Protein AF-A0A0B1TIF4-F1 (afdb_monomer)

Foldseek 3Di:
DVCVVLVVVVWDKDWDADQQWIWIATNQATEAIERQQDPPFPPPLLVVLLSVVCVVPLDDWDGDPSWIARVNHTRHCSSQVLVLVLLLVLLVQLAVQLAQVSLQVSSVVSSWGWDWDWDDDPDQKIKIFIATRSEGEDIDIGDNVQPDDVSVRVVRSNSSNVSSCCSNVSVWHFDQDPSGTYTD

Nearest PDB structures (foldseek):
  3g7p-assembly1_A-2  TM=5.583E-01  e=4.201E-01  Acidithiobacillus ferrooxidans ATCC 23270
  8hf1-assembly1_C  TM=4.101E-01  e=1.338E-01  Drosophila melanogaster
  7v6b-assembly1_B  TM=5.207E-01  e=6.270E-01  Drosophila melanogaster
  7v6c-assembly1_B  TM=2.862E-01  e=7.131E-02  Drosophila melanogaster
  3nj2-assembly1_B  TM=4.991E-01  e=2.775E+00  Crocosphaera subtropica ATCC 51142

Solvent-accessible surface area (backbone atoms only — not comparable to full-atom values): 9761 Å² total; per-residue (Å²): 110,66,68,64,57,28,58,76,66,73,32,60,67,51,76,48,77,57,96,52,30,40,36,37,26,48,65,80,24,38,48,38,37,48,68,61,57,48,83,93,52,61,64,65,62,54,48,51,50,28,51,54,51,36,76,76,69,36,71,58,76,46,78,56,96,53,30,36,22,38,68,82,40,42,23,71,44,41,58,61,53,33,52,51,54,31,47,63,68,25,18,75,49,20,52,86,16,42,34,56,69,47,33,31,62,24,32,49,78,51,77,38,50,64,48,78,49,78,45,82,44,89,82,66,28,36,37,41,36,37,26,46,56,53,27,45,52,50,74,47,77,37,50,56,91,36,69,43,68,76,47,38,54,49,51,46,19,55,50,29,32,53,52,18,50,36,36,40,69,68,66,52,39,83,40,84,53,100,78,32,38,33,50,79

Structure (mmCIF, N/CA/C/O backbone):
data_AF-A0A0B1TIF4-F1
#
_entry.id   AF-A0A0B1TIF4-F1
#
loop_
_atom_site.group_PDB
_atom_site.id
_atom_site.type_symbol
_atom_site.label_atom_id
_atom_site.label_alt_id
_atom_site.label_comp_id
_atom_site.label_asym_id
_atom_site.label_entity_id
_atom_site.label_seq_id
_atom_site.pdbx_PDB_ins_code
_atom_site.Cartn_x
_atom_site.Cartn_y
_atom_site.Cartn_z
_atom_site.occupancy
_atom_site.B_iso_or_equiv
_atom_site.auth_seq_id
_atom_site.auth_comp_id
_atom_site.auth_asym_id
_atom_site.auth_atom_id
_atom_site.pdbx_PDB_model_num
ATOM 1 N N . MET A 1 1 ? 15.971 10.407 -2.314 1.00 59.03 1 MET A N 1
ATOM 2 C CA . MET A 1 1 ? 16.876 9.325 -2.779 1.00 59.03 1 MET A CA 1
ATOM 3 C C . MET A 1 1 ? 16.923 9.186 -4.296 1.00 59.03 1 MET A C 1
ATOM 5 O O . MET A 1 1 ? 18.028 9.207 -4.826 1.00 59.03 1 MET A O 1
ATOM 9 N N . LEU A 1 2 ? 15.784 9.106 -5.001 1.00 70.69 2 LEU A N 1
ATOM 10 C CA . LEU A 1 2 ? 15.771 8.895 -6.459 1.00 70.69 2 LEU A CA 1
ATOM 11 C C . LEU A 1 2 ? 16.601 9.941 -7.225 1.00 70.69 2 LEU A C 1
ATOM 13 O O . LEU A 1 2 ? 17.515 9.557 -7.937 1.00 70.69 2 LEU A O 1
ATOM 17 N N . ASN A 1 3 ? 16.407 11.240 -6.948 1.00 73.44 3 ASN A N 1
ATOM 18 C CA . ASN A 1 3 ? 17.197 12.338 -7.536 1.00 73.44 3 ASN A CA 1
ATOM 19 C C . ASN A 1 3 ? 18.718 12.174 -7.385 1.00 73.44 3 ASN A C 1
ATOM 21 O O . ASN A 1 3 ? 19.470 12.478 -8.308 1.00 73.44 3 ASN A O 1
ATOM 25 N N . HIS A 1 4 ? 19.183 11.686 -6.230 1.00 68.19 4 HIS A N 1
ATOM 26 C CA . HIS A 1 4 ? 20.610 11.452 -6.003 1.00 68.19 4 HIS A CA 1
ATOM 27 C C . HIS A 1 4 ? 21.131 10.273 -6.831 1.00 68.19 4 HIS A C 1
ATOM 29 O O . HIS A 1 4 ? 22.233 10.353 -7.372 1.00 68.19 4 HIS A O 1
ATOM 35 N N . ALA A 1 5 ? 20.349 9.196 -6.947 1.00 63.62 5 ALA A N 1
ATOM 36 C CA . ALA A 1 5 ? 20.718 8.019 -7.729 1.00 63.62 5 ALA A CA 1
ATOM 37 C C . ALA A 1 5 ? 20.704 8.318 -9.238 1.00 63.62 5 ALA A C 1
ATOM 39 O O . ALA A 1 5 ? 21.688 8.080 -9.938 1.00 63.62 5 ALA A O 1
ATOM 40 N N . THR A 1 6 ? 19.623 8.922 -9.731 1.00 70.75 6 THR A N 1
ATOM 41 C CA . THR A 1 6 ? 19.426 9.248 -11.147 1.00 70.75 6 THR A CA 1
ATOM 42 C C . THR A 1 6 ? 20.319 10.391 -11.620 1.00 70.75 6 THR A C 1
ATOM 44 O O . THR A 1 6 ? 20.794 10.369 -12.754 1.00 70.75 6 THR A O 1
ATOM 47 N N . GLY A 1 7 ? 20.596 11.372 -10.754 1.00 64.56 7 GLY A N 1
ATOM 48 C CA . GLY A 1 7 ? 21.492 12.490 -11.052 1.00 64.56 7 GLY A CA 1
ATOM 49 C C . GLY A 1 7 ? 22.940 12.042 -11.258 1.00 64.56 7 GLY A C 1
ATOM 50 O O . GLY A 1 7 ? 23.582 12.467 -12.217 1.00 64.56 7 GLY A O 1
ATOM 51 N N . ARG A 1 8 ? 23.436 11.114 -10.426 1.00 65.56 8 ARG A N 1
ATOM 52 C CA . ARG A 1 8 ? 24.773 10.511 -10.595 1.00 65.56 8 ARG A CA 1
ATOM 53 C C . ARG A 1 8 ? 24.891 9.727 -11.901 1.00 65.56 8 ARG A C 1
ATOM 55 O O . ARG A 1 8 ? 25.906 9.828 -12.579 1.00 65.56 8 ARG A O 1
ATOM 62 N N . ALA A 1 9 ? 23.841 8.995 -12.267 1.00 66.69 9 ALA A N 1
ATOM 63 C CA . ALA A 1 9 ? 23.787 8.194 -13.488 1.00 66.69 9 ALA A CA 1
ATOM 64 C C . ALA A 1 9 ? 23.370 8.985 -14.746 1.00 66.69 9 ALA A C 1
ATOM 66 O O . ALA A 1 9 ? 23.162 8.379 -15.796 1.00 66.69 9 ALA A O 1
ATOM 67 N N . ARG A 1 10 ? 23.189 10.316 -14.655 1.00 74.31 10 ARG A N 1
ATOM 68 C CA . ARG A 1 10 ? 22.667 11.180 -15.739 1.00 74.31 10 ARG A CA 1
ATOM 69 C C . ARG A 1 10 ? 21.396 10.631 -16.408 1.00 74.31 10 ARG A C 1
ATOM 71 O O . ARG A 1 10 ? 21.181 10.814 -17.601 1.00 74.31 10 ARG A O 1
ATOM 78 N N . SER A 1 11 ? 20.560 9.947 -15.635 1.00 77.88 11 SER A N 1
ATOM 79 C CA . SER A 1 11 ? 19.375 9.239 -16.119 1.00 77.88 11 SER A CA 1
ATOM 80 C C . SER A 1 11 ? 18.125 9.951 -15.606 1.00 77.88 11 SER A C 1
ATOM 82 O O . SER A 1 11 ? 17.623 9.566 -14.555 1.00 77.88 11 SER A O 1
ATOM 84 N N . PRO A 1 12 ? 17.639 11.021 -16.265 1.00 84.88 12 PRO A N 1
ATOM 85 C CA . PRO A 1 12 ? 16.519 11.806 -15.756 1.00 84.88 12 PRO A CA 1
ATOM 86 C C . PRO A 1 12 ? 15.292 10.918 -15.562 1.00 84.88 12 PRO A C 1
ATOM 88 O O . PRO A 1 12 ? 15.043 10.015 -16.363 1.00 84.88 12 PRO A O 1
ATOM 91 N N . TRP A 1 13 ? 14.528 11.179 -14.509 1.00 90.56 13 TRP A N 1
ATOM 92 C CA . TRP A 1 13 ? 13.252 10.515 -14.291 1.00 90.56 13 TRP A CA 1
ATOM 93 C C . TRP A 1 13 ? 12.116 11.520 -14.413 1.00 90.56 13 TRP A C 1
ATOM 95 O O . TRP A 1 13 ? 12.287 12.714 -14.164 1.00 90.56 13 TRP A O 1
ATOM 105 N N . THR A 1 14 ? 10.962 11.029 -14.837 1.00 91.50 14 THR A N 1
ATOM 106 C CA . THR A 1 14 ? 9.745 11.816 -14.994 1.00 91.50 14 THR A CA 1
ATOM 107 C C . THR A 1 14 ? 8.578 11.072 -14.373 1.00 91.50 14 THR A C 1
ATOM 109 O O . THR A 1 14 ? 8.570 9.840 -14.300 1.00 91.50 14 THR A O 1
ATOM 112 N N . GLN A 1 15 ? 7.586 11.835 -13.926 1.00 90.94 15 GLN A N 1
ATOM 113 C CA . GLN A 1 15 ? 6.326 11.305 -13.431 1.00 90.94 15 GLN A CA 1
ATOM 114 C C . GLN A 1 15 ? 5.157 11.894 -14.205 1.00 90.94 15 GLN A C 1
ATOM 116 O O . GLN A 1 15 ? 5.193 13.054 -14.619 1.00 90.94 15 GLN A O 1
ATOM 121 N N . ASN A 1 16 ? 4.108 11.101 -14.362 1.00 92.81 16 ASN A N 1
ATOM 122 C CA . ASN A 1 16 ? 2.828 11.549 -14.884 1.00 92.81 16 ASN A CA 1
ATOM 123 C C . ASN A 1 16 ? 1.715 10.885 -14.071 1.00 92.81 16 ASN A C 1
ATOM 125 O O . ASN A 1 16 ? 1.705 9.660 -13.936 1.00 92.81 16 ASN A O 1
ATOM 129 N N . ILE A 1 17 ? 0.801 11.697 -13.539 1.00 89.56 17 ILE A N 1
ATOM 130 C CA . ILE A 1 17 ? -0.412 11.231 -12.872 1.00 89.56 17 ILE A CA 1
ATOM 131 C C . ILE A 1 17 ? -1.601 11.670 -13.724 1.00 89.56 17 ILE A C 1
ATOM 133 O O . ILE A 1 17 ? -1.848 12.862 -13.888 1.00 89.56 17 ILE A O 1
ATOM 137 N N . SER A 1 18 ? -2.340 10.694 -14.246 1.00 87.81 18 SER A N 1
ATOM 138 C CA . SER A 1 18 ? -3.564 10.896 -15.029 1.00 87.81 18 SER A CA 1
ATOM 139 C C . SER A 1 18 ? -4.635 9.933 -14.524 1.00 87.81 18 SER A C 1
ATOM 141 O O . SER A 1 18 ? -4.364 8.733 -14.464 1.00 87.81 18 SER A O 1
ATOM 143 N N . ASP A 1 19 ? -5.825 10.417 -14.165 1.00 83.00 19 ASP A N 1
ATOM 144 C CA . ASP A 1 19 ? -6.954 9.585 -13.701 1.00 83.00 19 ASP A CA 1
ATOM 145 C C . ASP A 1 19 ? -6.606 8.634 -12.534 1.00 83.00 19 ASP A C 1
ATOM 147 O O . ASP A 1 19 ? -7.017 7.471 -12.496 1.00 83.00 19 ASP A O 1
ATOM 151 N N . GLY A 1 20 ? -5.779 9.107 -11.592 1.00 79.25 20 GLY A N 1
ATOM 152 C CA . GLY A 1 20 ? -5.284 8.311 -10.458 1.00 79.25 20 GLY A CA 1
ATOM 153 C C . GLY A 1 20 ? -4.230 7.258 -10.829 1.00 79.25 20 GLY A C 1
ATOM 154 O O . GLY A 1 20 ? -3.761 6.518 -9.966 1.00 79.25 20 GLY A O 1
ATOM 155 N N . VAL A 1 21 ? -3.829 7.184 -12.102 1.00 91.75 21 VAL A N 1
ATOM 156 C CA . VAL A 1 21 ? -2.752 6.313 -12.581 1.00 91.75 21 VAL A CA 1
ATOM 157 C C . VAL A 1 21 ? -1.436 7.075 -12.566 1.00 91.75 21 VAL A C 1
ATOM 159 O O . VAL A 1 21 ? -1.222 7.978 -13.373 1.00 91.75 21 VAL A O 1
ATOM 162 N N . MET A 1 22 ? -0.538 6.668 -11.676 1.00 94.88 22 MET A N 1
ATOM 163 C CA . MET A 1 22 ? 0.838 7.139 -11.607 1.00 94.88 22 MET A CA 1
ATOM 164 C C . MET A 1 22 ? 1.720 6.320 -12.540 1.00 94.88 22 MET A C 1
ATOM 166 O O . MET A 1 22 ? 1.696 5.087 -12.513 1.00 94.88 22 MET A O 1
ATOM 170 N N . ARG A 1 23 ? 2.522 7.012 -13.347 1.00 96.44 23 ARG A N 1
ATOM 171 C CA . ARG A 1 23 ? 3.570 6.440 -14.192 1.00 96.44 23 ARG A CA 1
ATOM 172 C C . ARG A 1 23 ? 4.893 7.101 -13.861 1.00 96.44 23 ARG A C 1
ATOM 174 O O . ARG A 1 23 ? 4.982 8.326 -13.899 1.00 96.44 23 ARG A O 1
ATOM 181 N N . LEU A 1 24 ? 5.910 6.290 -13.591 1.00 96.56 24 LEU A N 1
ATOM 182 C CA . LEU A 1 24 ? 7.278 6.753 -13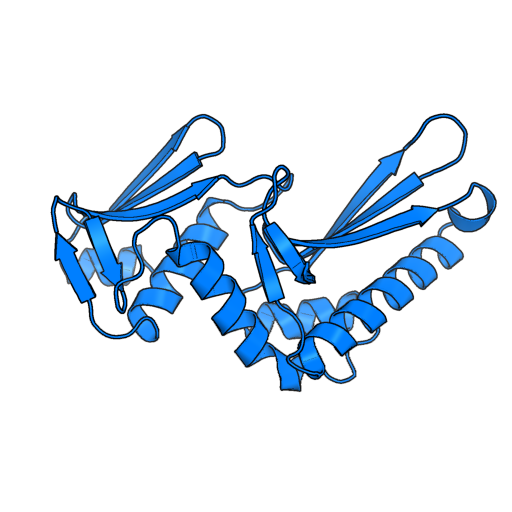.392 1.00 96.56 24 LEU A CA 1
ATOM 183 C C . LEU A 1 24 ? 8.179 6.179 -14.480 1.00 96.56 24 LEU A C 1
ATOM 185 O O . LEU A 1 24 ? 8.261 4.959 -14.656 1.00 96.56 24 LEU A O 1
ATOM 189 N N . CYS A 1 25 ? 8.876 7.070 -15.180 1.00 95.69 25 CYS A N 1
ATOM 190 C CA . CYS A 1 25 ? 9.861 6.722 -16.193 1.00 95.69 25 CYS A CA 1
ATOM 191 C C . CYS A 1 25 ? 11.265 7.119 -15.732 1.00 95.69 25 CYS A C 1
ATOM 193 O O . CYS A 1 25 ? 11.434 8.184 -15.148 1.00 95.69 25 CYS A O 1
ATOM 195 N N . ILE A 1 26 ? 12.277 6.311 -16.044 1.00 93.94 26 ILE A N 1
ATOM 196 C CA . ILE A 1 26 ? 13.701 6.646 -15.878 1.00 93.94 26 ILE A CA 1
ATOM 197 C C . ILE A 1 26 ? 14.362 6.515 -17.248 1.00 93.94 26 ILE A C 1
ATOM 199 O O . ILE A 1 26 ? 14.227 5.479 -17.891 1.00 93.94 26 ILE A O 1
ATOM 203 N N . ALA A 1 27 ? 15.036 7.562 -17.725 1.00 91.00 27 ALA A N 1
ATOM 204 C CA . ALA A 1 27 ? 15.652 7.610 -19.055 1.00 91.00 27 ALA A CA 1
ATOM 205 C C . ALA A 1 27 ? 14.690 7.172 -20.187 1.00 91.00 27 ALA A C 1
ATOM 207 O O . ALA A 1 27 ? 15.061 6.421 -21.086 1.00 91.00 27 ALA A O 1
ATOM 208 N N . ASN A 1 28 ? 13.434 7.639 -20.134 1.00 90.50 28 ASN A N 1
ATOM 209 C CA . ASN A 1 28 ? 12.343 7.278 -21.057 1.00 90.50 28 ASN A CA 1
ATOM 210 C C . ASN A 1 28 ? 11.933 5.790 -21.063 1.00 90.50 28 ASN A C 1
ATOM 212 O O . ASN A 1 28 ? 11.223 5.360 -21.973 1.00 90.50 28 ASN A O 1
ATOM 216 N N . VAL A 1 29 ? 12.335 5.018 -20.051 1.00 94.81 29 VAL A N 1
ATOM 217 C CA . VAL A 1 29 ? 11.866 3.651 -19.800 1.00 94.81 29 VAL A CA 1
ATOM 218 C C . VAL A 1 29 ? 10.814 3.690 -18.699 1.00 94.81 29 VAL A C 1
ATOM 220 O O . VAL A 1 29 ? 11.086 4.202 -17.615 1.00 94.81 29 VAL A O 1
ATOM 223 N N . LEU A 1 30 ? 9.621 3.156 -18.959 1.00 96.88 30 LEU A N 1
ATOM 224 C CA . LEU A 1 30 ? 8.566 3.002 -17.962 1.00 96.88 30 LEU A CA 1
ATOM 225 C C . LEU A 1 30 ? 9.000 1.963 -16.925 1.00 96.88 30 LEU A C 1
ATOM 227 O O . LEU A 1 30 ? 9.190 0.793 -17.254 1.00 96.88 30 LEU A O 1
ATOM 231 N N . VAL A 1 31 ? 9.143 2.400 -15.677 1.00 96.56 31 VAL A N 1
ATOM 232 C CA . VAL A 1 31 ? 9.579 1.550 -14.564 1.00 96.56 31 VAL A CA 1
ATOM 233 C C . VAL A 1 31 ? 8.388 1.083 -13.742 1.00 96.56 31 VAL A C 1
ATOM 235 O O . VAL A 1 31 ? 8.301 -0.092 -13.411 1.00 96.56 31 VAL A O 1
ATOM 238 N N . MET A 1 32 ? 7.451 1.981 -13.442 1.00 96.81 32 MET A N 1
ATOM 239 C CA . MET A 1 32 ? 6.275 1.669 -12.630 1.00 96.81 32 MET A CA 1
ATOM 240 C C . MET A 1 32 ? 5.022 2.306 -13.225 1.00 96.81 32 MET A C 1
ATOM 242 O O . MET A 1 32 ? 5.054 3.452 -13.676 1.00 96.81 32 MET A O 1
ATOM 246 N N . GLN A 1 33 ? 3.913 1.570 -13.171 1.00 96.19 33 GLN A N 1
ATOM 247 C CA . GLN A 1 33 ? 2.570 2.067 -13.444 1.00 96.19 33 GLN A CA 1
ATOM 248 C C . GLN A 1 33 ? 1.594 1.513 -12.397 1.00 96.19 33 GLN A C 1
ATOM 250 O O . GLN A 1 33 ? 1.414 0.304 -12.320 1.00 96.19 33 GLN A O 1
ATOM 255 N N . GLN A 1 34 ? 0.917 2.372 -11.635 1.00 95.12 34 GLN A N 1
ATOM 256 C CA . GLN A 1 34 ? -0.053 1.950 -10.614 1.00 95.12 34 GLN A CA 1
ATOM 257 C C . GLN A 1 34 ? -1.251 2.894 -10.581 1.00 95.12 34 GLN A C 1
ATOM 259 O O . GLN A 1 34 ? -1.082 4.110 -10.635 1.00 95.12 34 GLN A O 1
ATOM 264 N N . LYS A 1 35 ? -2.459 2.332 -10.460 1.00 93.88 35 LYS A N 1
ATOM 265 C CA . LYS A 1 35 ? -3.670 3.101 -10.164 1.00 93.88 35 LYS A CA 1
ATOM 266 C C . LYS A 1 35 ? -3.893 3.134 -8.657 1.00 93.88 35 LYS A C 1
ATOM 268 O O . LYS A 1 35 ? -4.301 2.127 -8.085 1.00 93.88 35 LYS A O 1
ATOM 273 N N . PHE A 1 36 ? -3.656 4.287 -8.051 1.00 92.69 36 PHE A N 1
ATOM 274 C CA . PHE A 1 36 ? -3.925 4.502 -6.636 1.00 92.69 36 PHE A CA 1
ATOM 275 C C . PHE A 1 36 ? -5.429 4.689 -6.436 1.00 92.69 36 PHE A C 1
ATOM 277 O O . PHE A 1 36 ? -6.064 5.479 -7.137 1.00 92.69 36 PHE A O 1
ATOM 284 N N . SER A 1 37 ? -6.009 3.887 -5.548 1.00 91.25 37 SER A N 1
ATOM 285 C CA . SER A 1 37 ? -7.458 3.781 -5.344 1.00 91.25 37 SER A CA 1
ATOM 286 C C . SER A 1 37 ? -7.885 4.190 -3.935 1.00 91.25 37 SER A C 1
ATOM 288 O O . SER A 1 37 ? -9.040 4.570 -3.742 1.00 91.25 37 SER A O 1
ATOM 290 N N . GLN A 1 38 ? -6.979 4.140 -2.954 1.00 90.44 38 GLN A N 1
ATOM 291 C CA . GLN A 1 38 ? -7.267 4.638 -1.612 1.00 90.44 38 GLN A CA 1
ATOM 292 C C . GLN A 1 38 ? -7.133 6.171 -1.561 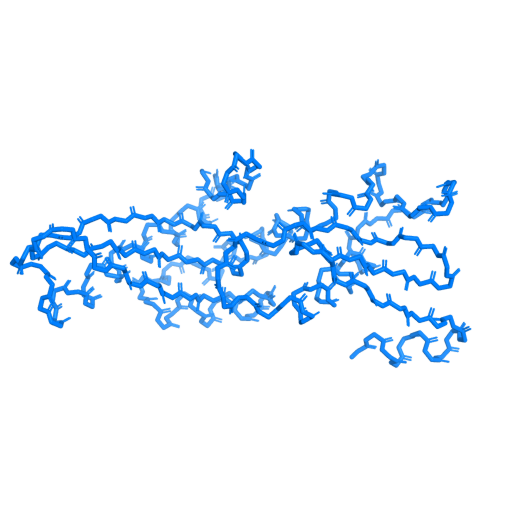1.00 90.44 38 GLN A C 1
ATOM 294 O O . GLN A 1 38 ? -6.213 6.728 -2.164 1.00 90.44 38 GLN A O 1
ATOM 299 N N . PRO A 1 39 ? -8.025 6.878 -0.846 1.00 86.62 39 PRO A N 1
ATOM 300 C CA . PRO A 1 39 ? -7.886 8.314 -0.663 1.00 86.62 39 PRO A CA 1
ATOM 301 C C . PRO A 1 39 ? -6.727 8.646 0.281 1.00 86.62 39 PRO A C 1
ATOM 303 O O . PRO A 1 39 ? -6.357 7.837 1.135 1.00 86.62 39 PRO A O 1
ATOM 306 N N . ASP A 1 40 ? -6.199 9.859 0.119 1.00 85.31 40 ASP A N 1
ATOM 307 C CA . ASP A 1 40 ? -5.152 10.466 0.953 1.00 85.31 40 ASP A CA 1
ATOM 308 C C . ASP A 1 40 ? -3.791 9.741 0.936 1.00 85.31 40 ASP A C 1
ATOM 310 O O . ASP A 1 40 ? -2.954 9.960 1.809 1.00 85.31 40 ASP A O 1
ATOM 314 N N . VAL A 1 41 ? -3.541 8.893 -0.068 1.00 88.38 41 VAL A N 1
ATOM 315 C CA . VAL A 1 41 ? -2.221 8.283 -0.282 1.00 88.38 41 VAL A CA 1
ATOM 316 C C . VAL A 1 41 ? -1.255 9.322 -0.848 1.00 88.38 41 VAL A C 1
ATOM 318 O O . VAL A 1 41 ? -1.553 9.961 -1.861 1.00 88.38 41 VAL A O 1
ATOM 321 N N . ASP A 1 42 ? -0.060 9.440 -0.262 1.00 90.88 42 ASP A N 1
ATOM 322 C CA . ASP A 1 42 ? 1.049 10.137 -0.917 1.00 90.88 42 ASP A CA 1
ATOM 323 C C . ASP A 1 42 ? 1.552 9.281 -2.089 1.00 90.88 42 ASP A C 1
ATOM 325 O O . ASP A 1 42 ? 2.388 8.380 -1.949 1.00 90.88 42 ASP A O 1
ATOM 329 N N . ILE A 1 43 ? 0.978 9.542 -3.265 1.00 91.94 43 ILE A N 1
ATOM 330 C CA . ILE A 1 43 ? 1.263 8.818 -4.507 1.00 91.94 43 ILE A CA 1
ATOM 331 C C . ILE A 1 43 ? 2.747 8.919 -4.868 1.00 91.94 43 ILE A C 1
ATOM 333 O O . ILE A 1 43 ? 3.329 7.951 -5.370 1.00 91.94 43 ILE A O 1
ATOM 337 N N . LEU A 1 44 ? 3.364 10.080 -4.641 1.00 90.94 44 LEU A N 1
ATOM 338 C CA . LEU A 1 44 ? 4.745 10.319 -5.030 1.00 90.94 44 LEU A CA 1
ATOM 339 C C . LEU A 1 44 ? 5.700 9.544 -4.129 1.00 90.94 44 LEU A C 1
ATOM 341 O O . LEU A 1 44 ? 6.533 8.791 -4.637 1.00 90.94 44 LEU A O 1
ATOM 345 N N . GLU A 1 45 ? 5.563 9.698 -2.815 1.00 91.25 45 GLU A N 1
ATOM 346 C CA . GLU A 1 45 ? 6.388 8.984 -1.845 1.00 91.25 45 GLU A CA 1
ATOM 347 C C . GLU A 1 45 ? 6.243 7.469 -2.018 1.00 91.25 45 GLU A C 1
ATOM 349 O O . GLU A 1 45 ? 7.246 6.770 -2.182 1.00 91.25 45 GLU A O 1
ATOM 354 N N . SER A 1 46 ? 5.005 6.974 -2.121 1.00 93.00 46 SER A N 1
ATOM 355 C CA . SER A 1 46 ? 4.714 5.551 -2.339 1.00 93.00 46 SER A CA 1
ATOM 356 C C . SER A 1 46 ? 5.379 5.016 -3.609 1.00 93.00 46 SER A C 1
ATOM 358 O O . SER A 1 46 ? 5.958 3.928 -3.617 1.00 93.00 46 SER A O 1
ATOM 360 N N . THR A 1 47 ? 5.333 5.787 -4.697 1.00 94.25 47 THR A N 1
ATOM 361 C CA . THR A 1 47 ? 5.943 5.400 -5.975 1.00 94.25 47 THR A CA 1
ATOM 362 C C . THR A 1 47 ? 7.463 5.392 -5.901 1.00 94.25 47 THR A C 1
ATOM 364 O O . THR A 1 47 ? 8.103 4.457 -6.384 1.00 94.25 47 THR A O 1
ATOM 367 N N . VAL A 1 48 ? 8.062 6.407 -5.279 1.00 93.12 48 VAL A N 1
ATOM 368 C CA . VAL A 1 48 ? 9.517 6.482 -5.108 1.00 93.12 48 VAL A CA 1
ATOM 369 C C . VAL A 1 48 ? 10.013 5.338 -4.228 1.00 93.12 48 VAL A C 1
ATOM 371 O O . VAL A 1 48 ? 10.991 4.688 -4.600 1.00 93.12 48 VAL A O 1
ATOM 374 N N . ASN A 1 49 ? 9.331 5.048 -3.119 1.00 94.00 49 ASN A N 1
ATOM 375 C CA . ASN A 1 49 ? 9.670 3.936 -2.232 1.00 94.00 49 ASN A CA 1
ATOM 376 C C . ASN A 1 49 ? 9.582 2.596 -2.967 1.00 94.00 49 ASN A C 1
ATOM 378 O O . ASN A 1 49 ? 10.531 1.814 -2.914 1.00 94.00 49 ASN A O 1
ATOM 382 N N . ALA A 1 50 ? 8.513 2.369 -3.735 1.00 95.56 50 ALA A N 1
ATOM 383 C CA . ALA A 1 50 ? 8.349 1.150 -4.520 1.00 95.56 50 ALA A CA 1
ATOM 384 C C . ALA A 1 50 ? 9.445 0.963 -5.574 1.00 95.56 50 ALA A C 1
ATOM 386 O O . ALA A 1 50 ? 9.995 -0.134 -5.717 1.00 95.56 50 ALA A O 1
ATOM 387 N N . VAL A 1 51 ? 9.803 2.029 -6.292 1.00 95.00 51 VAL A N 1
ATOM 388 C CA . VAL A 1 51 ? 10.868 1.995 -7.299 1.00 95.00 51 VAL A CA 1
ATOM 389 C C . VAL A 1 51 ? 12.223 1.734 -6.646 1.00 95.00 51 VAL A C 1
ATOM 391 O O . VAL A 1 51 ? 12.930 0.824 -7.074 1.00 95.00 51 VAL A O 1
ATOM 394 N N . VAL A 1 52 ? 12.580 2.473 -5.591 1.00 93.19 52 VAL A N 1
ATOM 395 C CA . VAL A 1 52 ? 13.857 2.291 -4.878 1.00 93.19 52 VAL A CA 1
ATOM 396 C C . VAL A 1 52 ? 13.974 0.873 -4.323 1.00 93.19 52 VAL A C 1
ATOM 398 O O . VAL A 1 52 ? 14.985 0.211 -4.547 1.00 93.19 52 VAL A O 1
ATOM 401 N N . GLU A 1 53 ? 12.940 0.380 -3.646 1.00 93.38 53 GLU A N 1
ATOM 402 C CA . GLU A 1 53 ? 12.934 -0.964 -3.068 1.00 93.38 53 GLU A CA 1
ATOM 403 C C . GLU A 1 53 ? 13.050 -2.042 -4.156 1.00 93.38 53 GLU A C 1
ATOM 405 O O . GLU A 1 53 ? 13.812 -2.996 -3.997 1.00 93.38 53 GLU A O 1
ATOM 410 N N . THR A 1 54 ? 12.394 -1.848 -5.305 1.00 93.75 54 THR A N 1
ATOM 411 C CA . THR A 1 54 ? 12.498 -2.769 -6.445 1.00 93.75 54 THR A CA 1
ATOM 412 C C . THR A 1 54 ? 13.885 -2.751 -7.085 1.00 93.75 54 THR A C 1
ATOM 414 O O . THR A 1 54 ? 14.397 -3.807 -7.430 1.00 93.75 54 THR A O 1
ATOM 417 N N . PHE A 1 55 ? 14.555 -1.606 -7.207 1.00 92.19 55 PHE A N 1
ATOM 418 C CA . PHE A 1 55 ? 15.936 -1.594 -7.706 1.00 92.19 55 PHE A CA 1
ATOM 419 C C . PHE A 1 55 ? 16.924 -2.270 -6.745 1.00 92.19 55 PHE A C 1
ATOM 421 O O . PHE A 1 55 ? 17.924 -2.821 -7.194 1.00 92.19 55 PHE A O 1
ATOM 428 N N . LEU A 1 56 ? 16.650 -2.252 -5.438 1.00 91.50 56 LEU A N 1
ATOM 429 C CA . LEU A 1 56 ? 17.493 -2.908 -4.434 1.00 91.50 56 LEU A CA 1
ATOM 430 C C . LEU A 1 56 ? 17.222 -4.415 -4.305 1.00 91.50 56 LEU A C 1
ATOM 432 O O . LEU A 1 56 ? 18.125 -5.166 -3.937 1.00 91.50 56 LEU A O 1
ATOM 436 N N . HIS A 1 57 ? 15.987 -4.860 -4.558 1.00 92.31 57 HIS A N 1
ATOM 437 C CA . HIS A 1 57 ? 15.532 -6.209 -4.189 1.00 92.31 57 HIS A CA 1
ATOM 438 C C . HIS A 1 57 ? 14.674 -6.922 -5.246 1.00 92.31 57 HIS A C 1
ATOM 440 O O . HIS A 1 57 ? 14.197 -8.030 -5.008 1.00 92.31 57 HIS A O 1
ATOM 446 N N . GLY A 1 58 ? 14.439 -6.301 -6.399 1.00 87.69 58 GLY A N 1
ATOM 447 C CA . GLY A 1 58 ? 13.575 -6.808 -7.469 1.00 87.69 58 GLY A CA 1
ATOM 448 C C . GLY A 1 58 ? 14.217 -7.875 -8.354 1.00 87.69 58 GLY A C 1
ATOM 449 O O . GLY A 1 58 ? 13.508 -8.483 -9.151 1.00 87.69 58 GLY A O 1
ATOM 450 N N . GLY A 1 59 ? 15.519 -8.123 -8.189 1.00 90.88 59 GLY A N 1
ATOM 451 C CA . GLY A 1 59 ? 16.279 -9.098 -8.968 1.00 90.88 59 GLY A CA 1
ATOM 452 C C . GLY A 1 59 ? 16.758 -8.547 -10.308 1.00 90.88 59 GLY A C 1
ATOM 453 O O . GLY A 1 59 ? 17.071 -7.360 -10.419 1.00 90.88 59 GLY A O 1
ATOM 454 N N . ASP A 1 60 ? 16.830 -9.421 -11.309 1.00 93.31 60 ASP A N 1
ATOM 455 C CA . ASP A 1 60 ? 17.393 -9.092 -12.615 1.00 93.31 60 ASP A CA 1
ATOM 456 C C . ASP A 1 60 ? 16.476 -8.152 -13.395 1.00 93.31 60 ASP A C 1
ATOM 458 O O . ASP A 1 60 ? 15.254 -8.333 -13.447 1.00 93.31 60 ASP A O 1
ATOM 462 N N . VAL A 1 61 ? 17.091 -7.157 -14.036 1.00 94.19 61 VAL A N 1
ATOM 463 C CA . VAL A 1 61 ? 16.392 -6.141 -14.823 1.00 94.19 61 VAL A CA 1
ATOM 464 C C . VAL A 1 61 ? 16.571 -6.421 -16.304 1.00 94.19 61 VAL A C 1
ATOM 466 O O . VAL A 1 61 ? 17.690 -6.516 -16.804 1.00 94.19 61 VAL A O 1
ATOM 469 N N . THR A 1 62 ? 15.460 -6.477 -17.028 1.00 96.38 62 THR A N 1
ATOM 470 C CA . THR A 1 62 ? 15.450 -6.489 -18.494 1.00 96.38 62 THR A CA 1
ATOM 471 C C . THR A 1 62 ? 14.617 -5.328 -19.015 1.00 96.38 62 THR A C 1
ATOM 473 O O . THR A 1 62 ? 13.662 -4.894 -18.371 1.00 96.38 62 THR A O 1
ATOM 476 N N . ILE A 1 63 ? 14.992 -4.787 -20.173 1.00 95.94 63 ILE A N 1
ATOM 477 C CA . ILE A 1 63 ? 14.263 -3.691 -20.813 1.00 95.94 63 ILE A CA 1
ATOM 478 C C . ILE A 1 63 ? 13.745 -4.187 -22.156 1.00 95.94 63 ILE A C 1
ATOM 480 O O . ILE A 1 63 ? 14.522 -4.624 -23.003 1.00 95.94 63 ILE A O 1
ATOM 484 N N . LYS A 1 64 ? 12.431 -4.092 -22.356 1.00 95.44 64 LYS A N 1
ATOM 485 C CA . LYS A 1 64 ? 11.754 -4.451 -23.604 1.00 95.44 64 LYS A CA 1
ATOM 486 C C . LYS A 1 64 ? 10.675 -3.418 -23.902 1.00 95.44 64 LYS A C 1
ATOM 488 O O . LYS A 1 64 ? 9.935 -3.039 -23.002 1.00 95.44 64 LYS A O 1
ATOM 493 N N . ASP A 1 65 ? 10.612 -2.935 -25.141 1.00 94.88 65 ASP A N 1
ATOM 494 C CA . ASP A 1 65 ? 9.599 -1.969 -25.596 1.00 94.88 65 ASP A CA 1
ATOM 495 C C . ASP A 1 65 ? 9.494 -0.716 -24.701 1.00 94.88 65 ASP A C 1
ATOM 497 O O . ASP A 1 65 ? 8.410 -0.220 -24.406 1.00 94.88 65 ASP A O 1
ATOM 501 N N . LYS A 1 66 ? 10.650 -0.206 -24.242 1.00 95.44 66 LYS A N 1
ATOM 502 C CA . LYS A 1 66 ? 10.761 0.910 -23.279 1.00 95.44 66 LYS A CA 1
ATOM 503 C C . LYS A 1 66 ? 10.050 0.654 -21.941 1.00 95.44 66 LYS A C 1
ATOM 505 O O . LYS A 1 66 ? 9.656 1.602 -21.269 1.00 95.44 66 LYS A O 1
ATOM 510 N N . MET A 1 67 ? 9.920 -0.599 -21.522 1.00 97.44 67 MET A N 1
ATOM 511 C CA . MET A 1 67 ? 9.423 -0.992 -20.204 1.00 97.44 67 MET A CA 1
ATOM 512 C C . MET A 1 67 ? 10.488 -1.797 -19.465 1.00 97.44 67 MET A C 1
ATOM 514 O O . MET A 1 67 ? 11.158 -2.640 -20.066 1.00 97.44 67 MET A O 1
ATOM 518 N N . ALA A 1 68 ? 10.647 -1.529 -18.171 1.00 96.62 68 ALA A N 1
ATOM 519 C CA . ALA A 1 68 ? 11.512 -2.308 -17.299 1.00 96.62 68 ALA A CA 1
ATOM 520 C C . ALA A 1 68 ? 10.746 -3.505 -16.725 1.00 96.62 68 ALA A C 1
ATOM 522 O O . ALA A 1 68 ? 9.612 -3.366 -16.264 1.00 96.62 68 ALA A O 1
ATOM 523 N N . TYR A 1 69 ? 11.395 -4.663 -16.725 1.00 96.88 69 TYR A N 1
ATOM 524 C CA . TYR A 1 69 ? 10.893 -5.895 -16.138 1.00 96.88 69 TYR A CA 1
ATOM 525 C C . TYR A 1 69 ? 11.878 -6.379 -15.082 1.00 96.88 69 TYR A C 1
ATOM 527 O O . TYR A 1 69 ? 13.059 -6.562 -15.380 1.00 96.88 69 TYR A O 1
ATOM 535 N N . PHE A 1 70 ? 11.380 -6.610 -13.870 1.00 95.31 70 PHE A N 1
ATOM 536 C CA . PHE A 1 70 ? 12.153 -7.113 -12.734 1.00 95.31 70 PHE A CA 1
ATOM 537 C C . PHE A 1 70 ? 11.733 -8.554 -12.461 1.00 95.31 70 PHE A C 1
ATOM 539 O O . PHE A 1 70 ? 10.567 -8.795 -12.134 1.00 95.31 70 PHE A O 1
ATOM 546 N N . ASN A 1 71 ? 12.637 -9.518 -12.662 1.00 93.50 71 ASN A N 1
ATOM 547 C CA . ASN A 1 71 ? 12.326 -10.955 -12.602 1.00 93.50 71 ASN A CA 1
ATOM 548 C C . ASN A 1 71 ? 11.059 -11.326 -13.408 1.00 93.50 71 ASN A C 1
ATOM 550 O O . ASN A 1 71 ? 10.174 -12.037 -12.934 1.00 93.50 71 ASN A O 1
ATOM 554 N N . GLY A 1 72 ? 10.932 -10.770 -14.617 1.00 92.94 72 GLY A N 1
ATOM 555 C CA . GLY A 1 72 ? 9.788 -10.993 -15.511 1.00 92.94 72 GLY A CA 1
ATOM 556 C C . GLY A 1 72 ? 8.506 -10.224 -15.161 1.00 92.94 72 GLY A C 1
ATOM 557 O O . GLY A 1 72 ? 7.584 -10.209 -15.972 1.00 92.94 72 GLY A O 1
ATOM 558 N N . SER A 1 73 ? 8.437 -9.543 -14.012 1.00 94.88 73 SER A N 1
ATOM 559 C CA . SER A 1 73 ? 7.293 -8.696 -13.642 1.00 94.88 73 SER A CA 1
ATOM 560 C C . SER A 1 73 ? 7.397 -7.324 -14.299 1.00 94.88 73 SER A C 1
ATOM 562 O O . SER A 1 73 ? 8.422 -6.654 -14.164 1.00 94.88 73 SER A O 1
ATOM 564 N N . GLY A 1 74 ? 6.337 -6.901 -14.989 1.00 96.25 74 GLY A N 1
ATOM 565 C CA . GLY A 1 74 ? 6.295 -5.616 -15.684 1.00 96.25 74 GLY A CA 1
ATOM 566 C C . GLY A 1 74 ? 5.959 -4.424 -14.775 1.00 96.25 74 GLY A C 1
ATOM 567 O O . GLY A 1 74 ? 5.680 -4.592 -13.581 1.00 96.25 74 GLY A O 1
ATOM 568 N N . PRO A 1 75 ? 5.909 -3.204 -15.342 1.00 96.62 75 PRO A N 1
ATOM 569 C CA . PRO A 1 75 ? 5.666 -1.977 -14.581 1.00 96.62 75 PRO A CA 1
ATOM 570 C C . PRO A 1 75 ? 4.362 -1.962 -13.769 1.00 96.62 75 PRO A C 1
ATOM 572 O O . PRO A 1 75 ? 4.288 -1.270 -12.754 1.00 96.62 75 PRO A O 1
ATOM 575 N N . GLN A 1 76 ? 3.339 -2.711 -14.196 1.00 94.94 76 GLN A N 1
ATOM 576 C CA . GLN A 1 76 ? 2.025 -2.796 -13.542 1.00 94.94 76 GLN A CA 1
ATOM 577 C C . GLN A 1 76 ? 2.003 -3.703 -12.302 1.00 94.94 76 GLN A C 1
ATOM 579 O O . GLN A 1 76 ? 1.043 -3.682 -11.525 1.00 94.94 76 GLN A O 1
ATOM 584 N N . ASP A 1 77 ? 3.026 -4.533 -12.123 1.00 94.44 77 ASP A N 1
ATOM 585 C CA . ASP A 1 77 ? 3.129 -5.466 -10.998 1.00 94.44 77 ASP A CA 1
ATOM 586 C C . ASP A 1 77 ? 4.114 -4.983 -9.937 1.00 94.44 77 ASP A C 1
ATO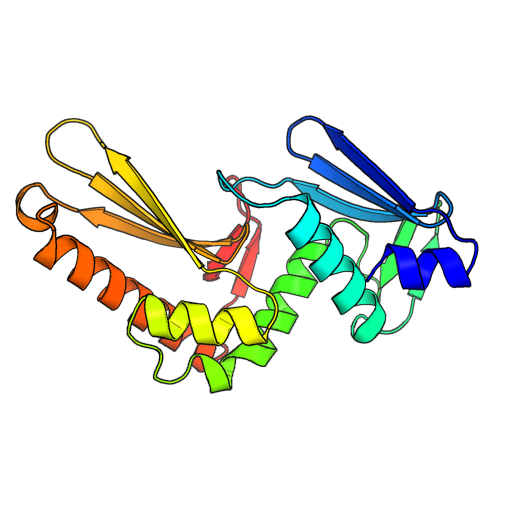M 588 O O . ASP A 1 77 ? 4.064 -5.441 -8.794 1.00 94.44 77 ASP A O 1
ATOM 592 N N . LEU A 1 78 ? 4.957 -4.007 -10.288 1.00 95.06 78 LEU A N 1
ATOM 593 C CA . LEU A 1 78 ? 6.023 -3.493 -9.438 1.00 95.06 78 LEU A CA 1
ATOM 594 C C . LEU A 1 78 ? 5.510 -3.052 -8.063 1.00 95.06 78 LEU A C 1
ATOM 596 O O . LEU A 1 78 ? 6.047 -3.497 -7.052 1.00 95.06 78 LEU A O 1
ATOM 600 N N . TYR A 1 79 ? 4.445 -2.248 -8.010 1.00 95.94 79 TYR A N 1
ATOM 601 C CA . TYR A 1 79 ? 3.912 -1.740 -6.742 1.00 95.94 79 TYR A CA 1
ATOM 602 C C . TYR A 1 79 ? 3.328 -2.850 -5.854 1.00 95.94 79 TYR A C 1
ATOM 604 O O . TYR A 1 79 ? 3.574 -2.895 -4.652 1.00 95.94 79 TYR A O 1
ATOM 612 N N . CYS A 1 80 ? 2.620 -3.814 -6.449 1.00 94.56 80 CYS A N 1
ATOM 613 C CA . CYS A 1 80 ? 2.105 -4.975 -5.720 1.00 94.56 80 CYS A CA 1
ATOM 614 C C . CYS A 1 80 ? 3.249 -5.840 -5.162 1.00 94.56 80 CYS A C 1
ATOM 616 O O . CYS A 1 80 ? 3.200 -6.281 -4.013 1.00 94.56 80 CYS A O 1
ATOM 618 N N . ASN A 1 81 ? 4.305 -6.047 -5.951 1.00 94.56 81 ASN A N 1
ATOM 619 C CA . ASN A 1 81 ? 5.488 -6.787 -5.522 1.00 94.56 81 ASN A CA 1
ATOM 620 C C . ASN A 1 81 ? 6.269 -6.048 -4.425 1.00 94.56 81 ASN A C 1
ATOM 622 O O . ASN A 1 81 ? 6.757 -6.693 -3.499 1.00 94.56 81 ASN A O 1
ATOM 626 N N . PHE A 1 82 ? 6.340 -4.716 -4.490 1.00 95.31 82 PHE A N 1
ATOM 627 C CA . PHE A 1 82 ? 6.870 -3.871 -3.419 1.00 95.31 82 PHE A CA 1
ATOM 628 C C . PHE A 1 82 ? 6.112 -4.099 -2.106 1.00 95.31 82 PHE A C 1
ATOM 630 O O . PHE A 1 82 ? 6.733 -4.474 -1.112 1.00 95.31 82 PHE A O 1
ATOM 637 N N . LEU A 1 83 ? 4.778 -3.979 -2.114 1.00 95.69 83 LEU A N 1
ATOM 638 C CA . LEU A 1 83 ? 3.963 -4.206 -0.916 1.00 95.69 83 LEU A CA 1
ATOM 639 C C . LEU A 1 83 ? 4.203 -5.604 -0.335 1.00 95.69 83 LEU A C 1
ATOM 641 O O . LEU A 1 83 ? 4.439 -5.738 0.862 1.00 95.69 83 LEU A O 1
ATOM 645 N N . LYS A 1 84 ? 4.229 -6.645 -1.178 1.00 94.56 84 LYS A N 1
ATOM 646 C CA . LYS A 1 84 ? 4.525 -8.021 -0.742 1.00 94.56 84 LYS A CA 1
ATOM 647 C C . LYS A 1 84 ? 5.894 -8.136 -0.067 1.00 94.56 84 LYS A C 1
ATOM 649 O O . LYS A 1 84 ? 6.000 -8.760 0.987 1.00 94.56 84 LYS A O 1
ATOM 654 N N . ARG A 1 85 ? 6.942 -7.530 -0.636 1.00 93.94 85 ARG A N 1
ATOM 655 C CA . ARG A 1 85 ? 8.293 -7.556 -0.048 1.00 93.94 85 ARG A CA 1
ATOM 656 C C . ARG A 1 85 ? 8.358 -6.793 1.272 1.00 93.94 85 ARG A C 1
ATOM 658 O O . ARG A 1 85 ? 8.970 -7.288 2.218 1.00 93.94 85 ARG A O 1
ATOM 665 N N . CYS A 1 86 ? 7.715 -5.634 1.372 1.00 95.06 86 CYS A N 1
ATOM 666 C CA . CYS A 1 86 ? 7.682 -4.859 2.611 1.00 95.06 86 CYS A CA 1
ATOM 667 C C . CYS A 1 86 ? 6.877 -5.559 3.711 1.00 95.06 86 CYS A C 1
ATOM 669 O O . CYS A 1 86 ? 7.367 -5.676 4.833 1.00 95.06 86 CYS A O 1
ATOM 671 N N . LEU A 1 87 ? 5.711 -6.127 3.392 1.00 94.94 87 LEU A N 1
ATOM 672 C CA . LEU A 1 87 ? 4.932 -6.928 4.340 1.00 94.94 87 LEU A CA 1
ATOM 673 C C . LEU A 1 87 ? 5.707 -8.169 4.804 1.00 94.94 87 LEU A C 1
ATOM 675 O O . LEU A 1 87 ? 5.719 -8.467 5.996 1.00 94.94 87 LEU A O 1
ATOM 679 N N . LYS A 1 88 ? 6.453 -8.828 3.905 1.00 94.12 88 LYS A N 1
ATOM 680 C CA . LYS A 1 88 ? 7.346 -9.937 4.273 1.00 94.12 88 LYS A CA 1
ATOM 681 C C . LYS A 1 88 ? 8.445 -9.501 5.249 1.00 94.12 88 LYS A C 1
ATOM 683 O O . LYS A 1 88 ? 8.753 -10.213 6.200 1.00 94.12 88 LYS A O 1
ATOM 688 N N . LYS A 1 89 ? 9.035 -8.319 5.047 1.00 93.50 89 LYS A N 1
ATOM 689 C CA . LYS A 1 89 ? 10.011 -7.727 5.982 1.00 93.50 89 LYS A CA 1
ATOM 690 C C . LYS A 1 89 ? 9.362 -7.365 7.329 1.00 93.50 89 LYS A C 1
ATOM 692 O O . LYS A 1 89 ? 10.035 -7.411 8.358 1.00 93.50 89 LYS A O 1
ATOM 697 N N . ALA A 1 90 ? 8.069 -7.042 7.332 1.00 94.50 90 ALA A N 1
ATOM 698 C CA . ALA A 1 90 ? 7.323 -6.649 8.520 1.00 94.50 90 ALA A CA 1
ATOM 699 C C . ALA A 1 90 ? 6.865 -7.816 9.410 1.00 94.50 90 ALA A C 1
ATOM 701 O O . ALA A 1 90 ? 6.511 -7.544 10.550 1.00 94.50 90 ALA A O 1
ATOM 702 N N . GLU A 1 91 ? 6.905 -9.084 8.974 1.00 94.62 91 GLU A N 1
ATOM 703 C CA . GLU A 1 91 ? 6.378 -10.240 9.738 1.00 94.62 91 GLU A CA 1
ATOM 704 C C . GLU A 1 91 ? 6.814 -10.241 11.214 1.00 94.62 91 GLU A C 1
ATOM 706 O O . GLU A 1 91 ? 5.992 -10.303 12.129 1.00 94.62 91 GLU A O 1
ATOM 711 N N . LYS A 1 92 ? 8.120 -10.083 11.463 1.00 93.06 92 LYS A N 1
ATOM 712 C CA . LYS A 1 92 ? 8.676 -10.055 12.826 1.00 93.06 92 LYS A CA 1
ATOM 713 C C . LYS A 1 92 ? 8.396 -8.750 13.570 1.00 93.06 92 LYS A C 1
ATOM 715 O O . LYS A 1 92 ? 8.318 -8.758 14.792 1.00 93.06 92 LYS A O 1
ATOM 720 N N . LEU A 1 93 ? 8.283 -7.637 12.849 1.00 93.62 93 LEU A N 1
ATOM 721 C CA . LEU A 1 93 ? 8.067 -6.305 13.423 1.00 93.62 93 LEU A CA 1
ATOM 722 C C . LEU A 1 93 ? 6.608 -6.103 13.838 1.00 93.62 93 LEU A C 1
ATOM 724 O O . LEU A 1 93 ? 6.336 -5.457 14.845 1.00 93.62 93 LEU A O 1
ATOM 728 N N . ALA A 1 94 ? 5.683 -6.660 13.058 1.00 92.12 94 ALA A N 1
ATOM 729 C CA . ALA A 1 94 ? 4.253 -6.613 13.302 1.00 92.12 94 ALA A CA 1
ATOM 730 C C . ALA A 1 94 ? 3.823 -7.600 14.394 1.00 92.12 94 ALA A C 1
ATOM 732 O O . ALA A 1 94 ? 2.762 -7.416 14.987 1.00 92.12 94 ALA A O 1
ATOM 733 N N . SER A 1 95 ? 4.629 -8.623 14.696 1.00 92.06 95 SER A N 1
ATOM 734 C CA . SER A 1 95 ? 4.358 -9.570 15.779 1.00 92.06 95 SER A CA 1
ATOM 735 C C . SER A 1 95 ? 4.226 -8.845 17.123 1.00 92.06 95 SER A C 1
ATOM 737 O O . SER A 1 95 ? 5.187 -8.282 17.643 1.00 92.06 95 SER A O 1
ATOM 739 N N . GLY A 1 96 ? 3.022 -8.861 17.699 1.00 88.31 96 GLY A N 1
ATOM 740 C CA . GLY A 1 96 ? 2.721 -8.183 18.965 1.00 88.31 96 GLY A CA 1
ATOM 741 C C . GLY A 1 96 ? 2.379 -6.691 18.842 1.00 88.31 96 GLY A C 1
ATOM 742 O O . GLY A 1 96 ? 2.050 -6.063 19.848 1.00 88.31 96 GLY A O 1
ATOM 743 N N . ALA A 1 97 ? 2.377 -6.119 17.635 1.00 94.88 97 ALA A N 1
ATOM 744 C CA . ALA A 1 97 ? 1.967 -4.738 17.382 1.00 94.88 97 ALA A CA 1
ATOM 745 C C . ALA A 1 97 ? 0.430 -4.601 17.372 1.00 94.88 97 ALA A C 1
ATOM 747 O O . ALA A 1 97 ? -0.198 -4.464 16.326 1.00 94.88 97 ALA A O 1
ATOM 748 N N . LYS A 1 98 ? -0.187 -4.690 18.557 1.00 94.19 98 LYS A N 1
ATOM 749 C CA . LYS A 1 98 ? -1.651 -4.796 18.717 1.00 94.19 98 LYS A CA 1
ATOM 750 C C . LYS A 1 98 ? -2.415 -3.473 18.735 1.00 94.19 98 LYS A C 1
ATOM 752 O O . LYS A 1 98 ? -3.635 -3.503 18.712 1.00 94.19 98 LYS A O 1
ATOM 757 N N . THR A 1 99 ? -1.729 -2.336 18.772 1.00 97.44 99 THR A N 1
ATOM 758 C CA . THR A 1 99 ? -2.366 -1.010 18.744 1.00 97.44 99 THR A CA 1
ATOM 759 C C . THR A 1 99 ? -2.046 -0.280 17.451 1.00 97.44 99 THR A C 1
ATOM 761 O O . THR A 1 99 ? -1.025 -0.570 16.819 1.00 97.44 99 THR A O 1
ATOM 764 N N . TYR A 1 100 ? -2.856 0.716 17.087 1.00 96.88 100 TYR A N 1
ATOM 765 C CA . TYR A 1 100 ? -2.614 1.545 15.900 1.00 96.88 100 TYR A CA 1
ATOM 766 C C . TYR A 1 100 ? -1.194 2.117 15.883 1.00 96.88 100 TYR A C 1
ATOM 768 O O . TYR A 1 100 ? -0.455 1.965 14.913 1.00 96.88 100 TYR A O 1
ATOM 776 N N . LYS A 1 101 ? -0.774 2.721 17.002 1.00 97.25 101 LYS A N 1
ATOM 777 C CA . LYS A 1 101 ? 0.555 3.328 17.134 1.00 97.25 101 LYS A CA 1
ATOM 778 C C . LYS A 1 101 ? 1.674 2.294 16.992 1.00 97.25 101 LYS A C 1
ATOM 780 O O . LYS A 1 101 ? 2.681 2.576 16.351 1.00 97.25 101 LYS A O 1
ATOM 785 N N . ALA A 1 102 ? 1.522 1.116 17.600 1.00 97.38 102 ALA A N 1
ATOM 786 C CA . ALA A 1 102 ? 2.533 0.066 17.512 1.00 97.38 102 ALA A CA 1
ATOM 787 C C . ALA A 1 102 ? 2.658 -0.476 16.082 1.00 97.38 102 ALA A C 1
ATOM 789 O O . ALA A 1 102 ? 3.775 -0.663 15.601 1.00 97.38 102 ALA A O 1
ATOM 790 N N . LEU A 1 103 ? 1.527 -0.692 15.403 1.00 97.44 103 LEU A N 1
ATOM 791 C CA . LEU A 1 103 ? 1.510 -1.193 14.033 1.00 97.44 103 LEU A CA 1
ATOM 792 C C . LEU A 1 103 ? 2.067 -0.161 13.046 1.00 97.44 103 LEU A C 1
ATOM 794 O O . LEU A 1 103 ? 2.874 -0.529 12.198 1.00 97.44 103 LEU A O 1
ATOM 798 N N . LEU A 1 104 ? 1.725 1.122 13.205 1.00 97.31 104 LEU A N 1
ATOM 799 C CA . LEU A 1 104 ? 2.312 2.213 12.424 1.00 97.31 104 LEU A CA 1
ATOM 800 C C . LEU A 1 104 ? 3.844 2.214 12.539 1.00 97.31 104 LEU A C 1
ATOM 802 O O . LEU A 1 104 ? 4.528 2.104 11.529 1.00 97.31 104 LEU A O 1
ATOM 806 N N . MET A 1 105 ? 4.390 2.214 13.762 1.00 97.25 105 MET A N 1
ATOM 807 C CA . MET A 1 105 ? 5.847 2.191 13.974 1.00 97.25 105 MET A CA 1
ATOM 808 C C . MET A 1 105 ? 6.525 0.936 13.398 1.00 97.25 105 MET A C 1
ATOM 810 O O . MET A 1 105 ? 7.703 0.972 13.038 1.00 97.25 105 MET A O 1
ATOM 814 N N . ALA A 1 106 ? 5.827 -0.202 13.356 1.00 96.56 106 ALA A N 1
ATOM 815 C CA . ALA A 1 106 ? 6.345 -1.425 12.749 1.00 96.56 106 ALA A CA 1
ATOM 816 C C . ALA A 1 106 ? 6.403 -1.323 11.216 1.00 96.56 106 ALA A C 1
ATOM 818 O O . ALA A 1 106 ? 7.385 -1.764 10.617 1.00 96.56 106 ALA A O 1
ATOM 819 N N . LEU A 1 107 ? 5.380 -0.728 10.599 1.00 95.94 107 LEU A N 1
ATOM 820 C CA . LEU A 1 107 ? 5.270 -0.543 9.151 1.00 95.94 107 LEU A CA 1
ATOM 821 C C . LEU A 1 107 ? 6.209 0.553 8.627 1.00 95.94 107 LEU A C 1
ATOM 823 O O . LEU A 1 107 ? 6.848 0.361 7.592 1.00 95.94 107 LEU A O 1
ATOM 827 N N . GLU A 1 108 ? 6.405 1.636 9.381 1.00 95.44 108 GLU A N 1
ATOM 828 C CA . GLU A 1 108 ? 7.331 2.719 9.013 1.00 95.44 108 GLU A CA 1
ATOM 829 C C . GLU A 1 108 ? 8.770 2.205 8.836 1.00 95.44 108 GLU A C 1
ATOM 831 O O . GLU A 1 108 ? 9.493 2.641 7.941 1.00 95.44 108 GLU A O 1
ATOM 836 N N . LYS A 1 109 ? 9.180 1.194 9.617 1.00 95.38 109 LYS A N 1
ATOM 837 C CA . LYS A 1 109 ? 10.500 0.542 9.488 1.00 95.38 109 LYS A CA 1
ATOM 838 C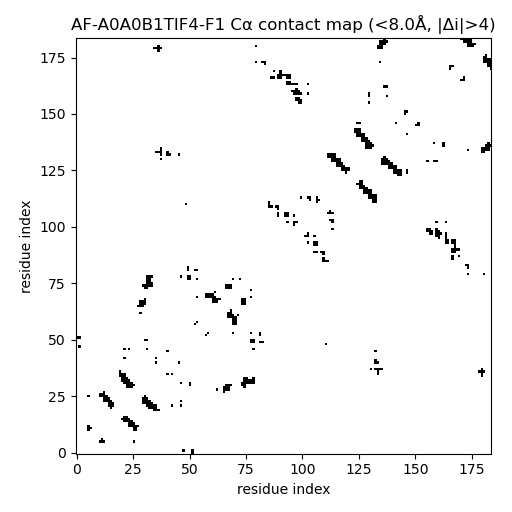 C . LYS A 1 109 ? 10.708 -0.184 8.157 1.00 95.38 109 LYS A C 1
ATOM 840 O O . LYS A 1 109 ? 11.845 -0.520 7.828 1.00 95.38 109 LYS A O 1
ATOM 845 N N . VAL A 1 110 ? 9.637 -0.457 7.415 1.00 94.25 110 VAL A N 1
ATOM 846 C CA . VAL A 1 110 ? 9.672 -1.094 6.092 1.00 94.25 110 VAL A CA 1
ATOM 847 C C . VAL A 1 110 ? 9.124 -0.179 4.991 1.00 94.25 110 VAL A C 1
ATOM 849 O O . VAL A 1 110 ? 8.769 -0.668 3.922 1.00 94.25 110 VAL A O 1
ATOM 852 N N . ASN A 1 111 ? 9.110 1.140 5.221 1.00 93.44 111 ASN A N 1
ATOM 853 C CA . ASN A 1 111 ? 8.635 2.168 4.283 1.00 93.44 111 ASN A CA 1
ATOM 854 C C . ASN A 1 111 ? 7.163 2.011 3.865 1.00 93.44 111 ASN A C 1
ATOM 856 O O . ASN A 1 111 ? 6.823 2.303 2.720 1.00 93.44 111 ASN A O 1
ATOM 860 N N . LEU A 1 112 ? 6.317 1.527 4.775 1.00 94.44 112 LEU A N 1
ATOM 861 C CA . LEU A 1 112 ? 4.864 1.513 4.616 1.00 94.44 112 LEU A CA 1
ATOM 862 C C . LEU A 1 112 ? 4.242 2.437 5.667 1.00 94.44 112 LEU A C 1
ATOM 864 O O . LEU A 1 112 ? 4.723 2.477 6.801 1.00 94.44 112 LEU A O 1
ATOM 868 N N . THR A 1 113 ? 3.159 3.135 5.332 1.00 93.94 113 THR A N 1
ATOM 869 C CA . THR A 1 113 ? 2.380 3.906 6.311 1.00 93.94 113 THR A CA 1
ATOM 870 C C . THR A 1 113 ? 1.075 3.208 6.680 1.00 93.94 113 THR A C 1
ATOM 872 O O . THR A 1 113 ? 0.553 2.399 5.916 1.00 93.94 113 THR A O 1
ATOM 875 N N . LEU A 1 114 ? 0.536 3.523 7.859 1.00 95.25 114 LEU A N 1
ATOM 876 C CA . LEU A 1 114 ? -0.786 3.092 8.310 1.00 95.25 114 LEU A CA 1
ATOM 877 C C . LEU A 1 114 ? -1.696 4.317 8.395 1.00 95.25 114 LEU A C 1
ATOM 879 O O . LEU A 1 114 ? -1.345 5.306 9.043 1.00 95.25 114 LEU A O 1
ATOM 883 N N . SER A 1 115 ? -2.878 4.242 7.789 1.00 95.00 115 SER A N 1
ATOM 884 C CA . SER A 1 115 ? -3.895 5.289 7.891 1.00 95.00 115 SER A CA 1
ATOM 885 C C . SER A 1 115 ? -5.253 4.721 8.285 1.00 95.00 115 SER A C 1
ATOM 887 O O . SER A 1 115 ? -5.587 3.568 8.000 1.00 95.00 115 SER A O 1
ATOM 889 N N . GLN A 1 116 ? -6.045 5.553 8.960 1.00 94.12 116 GLN A N 1
ATOM 890 C CA . GLN A 1 116 ? -7.444 5.279 9.258 1.00 94.12 116 GLN A CA 1
ATOM 891 C C . GLN A 1 116 ? -8.336 6.257 8.502 1.00 94.12 116 GLN A C 1
ATOM 893 O O . GLN A 1 116 ? -8.066 7.457 8.458 1.00 94.12 116 GLN A O 1
ATOM 898 N N . HIS A 1 117 ? -9.437 5.758 7.957 1.00 93.50 117 HIS A N 1
ATOM 899 C CA . HIS A 1 117 ? -10.432 6.588 7.301 1.00 93.50 117 HIS A CA 1
ATOM 900 C C . HIS A 1 117 ? -11.826 6.220 7.780 1.00 93.50 117 HIS A C 1
ATOM 902 O O . HIS A 1 117 ? -12.194 5.050 7.863 1.00 93.50 117 HIS A O 1
ATOM 908 N N . CYS A 1 118 ? -12.596 7.245 8.117 1.00 91.31 118 CYS A N 1
ATOM 909 C CA . CYS A 1 118 ? -13.910 7.113 8.713 1.00 91.31 118 CYS A CA 1
ATOM 910 C C . CYS A 1 118 ? -14.949 7.762 7.807 1.00 91.31 118 CYS A C 1
ATOM 912 O O . CYS A 1 118 ? -14.859 8.951 7.514 1.00 91.31 118 CYS A O 1
ATOM 914 N N . THR A 1 119 ? -15.955 6.996 7.400 1.00 92.19 119 THR A N 1
ATOM 915 C CA . THR A 1 119 ? -17.043 7.479 6.549 1.00 92.19 119 THR A CA 1
ATOM 916 C C . THR A 1 119 ? -18.367 7.313 7.281 1.00 92.19 119 THR A C 1
ATOM 918 O O . THR A 1 119 ? -18.731 6.205 7.680 1.00 92.19 119 THR A O 1
ATOM 921 N N . HIS A 1 120 ? -19.108 8.406 7.459 1.00 90.88 120 HIS A N 1
ATOM 922 C CA . HIS A 1 120 ? -20.466 8.337 7.993 1.00 90.88 120 HIS A CA 1
ATOM 923 C C . HIS A 1 120 ? -21.392 7.659 6.981 1.00 90.88 120 HIS A C 1
ATOM 925 O O . HIS A 1 120 ? -21.401 8.005 5.800 1.00 90.88 120 HIS A O 1
ATOM 931 N N . LEU A 1 121 ? -22.164 6.683 7.451 1.00 89.94 121 LEU A N 1
ATOM 932 C CA . LEU A 1 121 ? -23.194 6.012 6.664 1.00 89.94 121 LEU A CA 1
ATOM 933 C C . LEU A 1 121 ? -24.568 6.602 6.996 1.00 89.94 121 LEU A C 1
ATOM 935 O O . LEU A 1 121 ? -24.708 7.388 7.933 1.00 89.94 121 LEU A O 1
ATOM 939 N N . GLN A 1 122 ? -25.603 6.205 6.250 1.00 84.88 122 GLN A N 1
ATOM 940 C CA . GLN A 1 122 ? -26.971 6.586 6.600 1.00 84.88 122 GLN A CA 1
ATOM 941 C C . GLN A 1 122 ? -27.321 6.137 8.029 1.00 84.88 122 GLN A C 1
ATOM 943 O O . GLN A 1 122 ? -27.041 5.008 8.441 1.00 84.88 122 GLN A O 1
ATOM 948 N N . GLY A 1 123 ? -27.946 7.043 8.784 1.00 82.69 123 GLY A N 1
ATOM 949 C CA . GLY A 1 123 ? -28.224 6.864 10.207 1.00 82.69 123 GLY A CA 1
ATOM 950 C C . GLY A 1 123 ? -27.038 7.256 11.092 1.00 82.69 123 GLY A C 1
ATOM 951 O O . GLY A 1 123 ? -26.332 8.218 10.821 1.00 82.69 123 GLY A O 1
ATOM 952 N N . TRP A 1 124 ? -26.852 6.524 12.191 1.00 81.94 124 TRP A N 1
ATOM 953 C CA . TRP A 1 124 ? -25.805 6.783 13.190 1.00 81.94 124 TRP A CA 1
ATOM 954 C C . TRP A 1 124 ? -24.636 5.786 13.097 1.00 81.94 124 TRP A C 1
ATOM 956 O O . TRP A 1 124 ? -23.958 5.534 14.089 1.00 81.94 124 TRP A O 1
ATOM 966 N N . SER A 1 125 ? -24.444 5.169 11.932 1.00 90.25 125 SER A N 1
ATOM 967 C CA . SER A 1 125 ? -23.405 4.162 11.705 1.00 90.25 125 SER A CA 1
ATOM 968 C C . SER A 1 125 ? -22.192 4.784 11.017 1.00 90.25 125 SER A C 1
ATOM 970 O O . SER A 1 125 ? -22.317 5.742 10.251 1.00 90.25 125 SER A O 1
ATOM 972 N N . GLN A 1 126 ? -21.014 4.214 11.248 1.00 93.25 126 GLN A N 1
ATOM 973 C CA . GLN A 1 126 ? -19.759 4.705 10.684 1.00 93.25 126 GLN A CA 1
ATOM 974 C C . GLN A 1 126 ? -18.953 3.542 10.119 1.00 93.25 126 GLN A C 1
ATOM 976 O O . GLN A 1 126 ? -18.748 2.536 10.792 1.00 93.25 126 GLN A O 1
ATOM 981 N N . LYS A 1 127 ? -18.490 3.667 8.879 1.00 94.88 127 LYS A N 1
ATOM 982 C CA . LYS A 1 127 ? -17.523 2.744 8.287 1.00 94.88 127 LYS A CA 1
ATOM 983 C C . LYS A 1 127 ? -16.117 3.200 8.665 1.00 94.88 127 LYS A C 1
ATOM 985 O O . LYS A 1 127 ? -15.796 4.373 8.500 1.00 94.88 127 LYS A O 1
ATOM 990 N N . VAL A 1 128 ? -15.300 2.279 9.156 1.00 95.56 128 VAL A N 1
ATOM 991 C CA . VAL A 1 128 ? -13.888 2.490 9.470 1.00 95.56 128 VAL A CA 1
ATOM 992 C C . VAL A 1 128 ? -13.066 1.587 8.565 1.00 95.56 128 VAL A C 1
ATOM 994 O O . VAL A 1 128 ? -13.243 0.368 8.570 1.00 95.56 128 VAL A O 1
ATOM 997 N N . ASP A 1 129 ? -12.169 2.194 7.802 1.00 96.06 129 ASP A N 1
ATOM 998 C CA . ASP A 1 129 ? -11.190 1.519 6.960 1.00 96.06 129 ASP A CA 1
ATOM 999 C C . ASP A 1 129 ? -9.799 1.750 7.562 1.00 96.06 129 ASP A C 1
ATOM 1001 O O . ASP A 1 129 ? -9.433 2.892 7.846 1.00 96.06 129 ASP A O 1
ATOM 1005 N N . ILE A 1 130 ? -9.026 0.680 7.756 1.00 96.81 130 ILE A N 1
ATOM 1006 C CA . ILE A 1 130 ? -7.590 0.763 8.057 1.00 96.81 130 ILE A CA 1
ATOM 1007 C C . ILE A 1 130 ? -6.834 0.337 6.805 1.00 96.81 130 ILE A C 1
ATOM 1009 O O . ILE A 1 130 ? -7.156 -0.681 6.181 1.00 96.81 130 ILE A O 1
ATOM 1013 N N . ARG A 1 131 ? -5.842 1.137 6.426 1.00 96.12 131 ARG A N 1
ATOM 1014 C CA . ARG A 1 131 ? -5.118 1.022 5.159 1.00 96.12 131 ARG A CA 1
ATOM 1015 C C . ARG A 1 131 ? -3.619 1.023 5.396 1.00 96.12 131 ARG A C 1
ATOM 1017 O O . ARG A 1 131 ? -3.148 1.674 6.325 1.00 96.12 131 ARG A O 1
ATOM 1024 N N . ILE A 1 132 ? -2.900 0.311 4.537 1.00 95.38 132 ILE A N 1
ATOM 1025 C CA . ILE A 1 132 ? -1.439 0.288 4.488 1.00 95.38 132 ILE A CA 1
ATOM 1026 C C . ILE A 1 132 ? -1.025 0.849 3.125 1.00 95.38 132 ILE A C 1
ATOM 1028 O O . ILE A 1 132 ? -1.159 0.161 2.118 1.00 95.38 132 ILE A O 1
ATOM 1032 N N . ASP A 1 133 ? -0.588 2.104 3.065 1.00 93.56 133 ASP A N 1
ATOM 1033 C CA . ASP A 1 133 ? -0.491 2.868 1.808 1.00 93.56 133 ASP A CA 1
ATOM 1034 C C . ASP A 1 133 ? -1.783 2.744 0.953 1.00 93.56 133 ASP A C 1
ATOM 1036 O O . ASP A 1 133 ? -2.884 3.019 1.433 1.00 93.56 133 ASP A O 1
ATOM 1040 N N . ASP A 1 134 ? -1.670 2.293 -0.303 1.00 94.25 134 ASP A N 1
ATOM 1041 C CA . ASP A 1 134 ? -2.788 2.047 -1.232 1.00 94.25 134 ASP A CA 1
ATOM 1042 C C . ASP A 1 134 ? -3.494 0.688 -1.020 1.00 94.25 134 ASP A C 1
ATOM 1044 O O . ASP A 1 134 ? -4.368 0.293 -1.795 1.00 94.25 134 ASP A O 1
ATOM 1048 N N . LEU A 1 135 ? -3.117 -0.065 0.014 1.00 95.38 135 LEU A N 1
ATOM 1049 C CA . LEU A 1 135 ? -3.720 -1.348 0.369 1.00 95.38 135 LEU A CA 1
ATOM 1050 C C . LEU A 1 135 ? -4.855 -1.141 1.374 1.00 95.38 135 LEU A C 1
ATOM 1052 O O . LEU A 1 135 ? -4.622 -0.698 2.499 1.00 95.38 135 LEU A O 1
ATOM 1056 N N . LEU A 1 136 ? -6.079 -1.547 1.035 1.00 96.12 136 LEU A N 1
ATOM 1057 C CA . LEU A 1 136 ? -7.130 -1.707 2.038 1.00 96.12 136 LEU A CA 1
ATOM 1058 C C . LEU A 1 136 ? -6.807 -2.936 2.897 1.00 96.12 136 LEU A C 1
ATOM 1060 O O . LEU A 1 136 ? -6.883 -4.069 2.421 1.00 96.12 136 LEU A O 1
ATOM 1064 N N . ALA A 1 137 ? -6.441 -2.718 4.159 1.00 95.56 137 ALA A N 1
ATOM 1065 C CA . ALA A 1 137 ? -6.026 -3.800 5.044 1.00 95.56 137 ALA A CA 1
ATOM 1066 C C . ALA A 1 137 ? -7.223 -4.466 5.730 1.00 95.56 137 ALA A C 1
ATOM 1068 O O . ALA A 1 137 ? -7.308 -5.688 5.798 1.00 95.56 137 ALA A O 1
ATOM 1069 N N . ILE A 1 138 ? -8.165 -3.667 6.235 1.00 95.75 138 ILE A N 1
ATOM 1070 C CA . ILE A 1 138 ? -9.414 -4.167 6.814 1.00 95.75 138 ILE A CA 1
ATOM 1071 C C . ILE A 1 138 ? -10.470 -3.062 6.840 1.00 95.75 138 ILE A C 1
ATOM 1073 O O . ILE A 1 138 ? -10.159 -1.878 6.961 1.00 95.75 138 ILE A O 1
ATOM 1077 N N . SER A 1 139 ? -11.735 -3.466 6.766 1.00 95.62 139 SER A N 1
ATOM 1078 C CA . SER A 1 139 ? -12.891 -2.579 6.846 1.00 95.62 139 SER A CA 1
ATOM 1079 C C . SER A 1 139 ? -13.905 -3.101 7.860 1.00 95.62 139 SER A C 1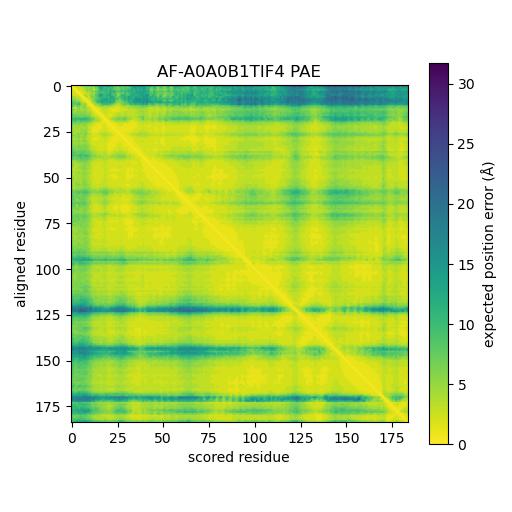
ATOM 1081 O O . SER A 1 139 ? -14.128 -4.312 7.956 1.00 95.62 139 SER A O 1
ATOM 1083 N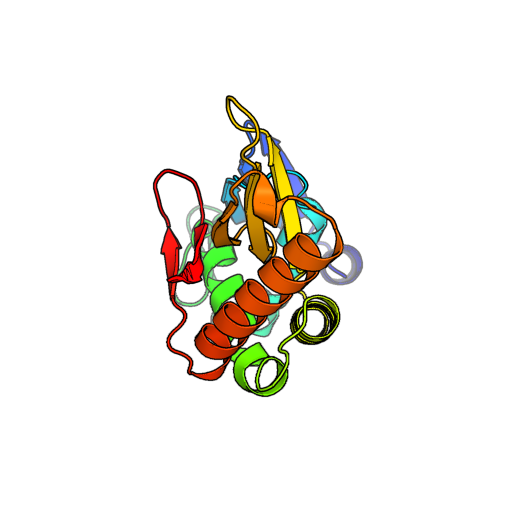 N . ARG A 1 140 ? -14.528 -2.202 8.626 1.00 95.44 140 ARG A N 1
ATOM 1084 C CA . ARG A 1 140 ? -15.569 -2.534 9.606 1.00 95.44 140 ARG A CA 1
ATOM 1085 C C . ARG A 1 140 ? -16.635 -1.446 9.653 1.00 95.44 140 ARG A C 1
ATOM 1087 O O . ARG A 1 140 ? -16.320 -0.264 9.700 1.00 95.44 140 ARG A O 1
ATOM 1094 N N . VAL A 1 141 ? -17.903 -1.844 9.713 1.00 95.25 141 VAL A N 1
ATOM 1095 C CA . VAL A 1 141 ? -19.009 -0.928 10.027 1.00 95.25 141 VAL A CA 1
ATOM 1096 C C . VAL A 1 141 ? -19.281 -0.973 11.528 1.00 95.25 141 VAL A C 1
ATOM 1098 O O . VAL A 1 141 ? -19.459 -2.046 12.104 1.00 95.25 141 VAL A O 1
ATOM 1101 N N . LEU A 1 142 ? -19.292 0.197 12.155 1.00 92.56 142 LEU A N 1
ATOM 1102 C CA . LEU A 1 142 ? -19.597 0.411 13.562 1.00 92.56 142 LEU A CA 1
ATOM 1103 C C . LEU A 1 142 ? -21.024 0.930 13.717 1.00 92.56 142 LEU A C 1
ATOM 1105 O O . LEU A 1 142 ? -21.489 1.775 12.947 1.00 92.56 142 LEU A O 1
ATOM 1109 N N . SER A 1 143 ? -21.710 0.416 14.735 1.00 90.06 143 SER A N 1
ATOM 1110 C CA . SER A 1 143 ? -23.051 0.857 15.109 1.00 90.06 143 SER A CA 1
ATOM 1111 C C . SER A 1 143 ? -22.999 2.160 15.919 1.00 90.06 143 SER A C 1
ATOM 1113 O O . SER A 1 143 ? -21.950 2.522 16.456 1.00 90.06 143 SER A O 1
ATOM 1115 N N . LYS A 1 144 ? -24.144 2.839 16.092 1.00 85.12 144 LYS A N 1
ATOM 1116 C CA . LYS A 1 144 ? -24.261 4.070 16.904 1.00 85.12 144 LYS A CA 1
ATOM 1117 C C . LYS A 1 144 ? -23.575 3.971 18.263 1.00 85.12 144 LYS A C 1
ATOM 1119 O O . LYS A 1 144 ? -22.896 4.901 18.687 1.00 85.12 144 LYS A O 1
ATOM 1124 N N . GLY A 1 145 ? -23.773 2.845 18.947 1.00 83.38 145 GLY A N 1
ATOM 1125 C CA . GLY A 1 145 ? -23.250 2.619 20.290 1.00 83.38 145 GLY A CA 1
ATOM 1126 C C . GLY A 1 145 ? -21.730 2.488 20.344 1.00 83.38 145 GLY A C 1
ATOM 1127 O O . GLY A 1 145 ? -21.177 2.622 21.434 1.00 83.38 145 GLY A O 1
ATOM 1128 N N . ASP A 1 146 ? -21.080 2.251 19.203 1.00 83.62 146 ASP A N 1
ATOM 1129 C CA . ASP A 1 146 ? -19.642 2.006 19.057 1.00 83.62 146 ASP A CA 1
ATOM 1130 C C . ASP A 1 146 ? -18.896 3.198 18.444 1.00 83.62 146 ASP A C 1
ATOM 1132 O O . ASP A 1 146 ? -17.672 3.246 18.499 1.00 83.62 146 ASP A O 1
ATOM 1136 N N . CYS A 1 147 ? -19.621 4.199 17.932 1.00 83.19 147 CYS A N 1
ATOM 1137 C CA . CYS A 1 147 ? -19.055 5.425 17.353 1.00 83.19 147 CYS A CA 1
ATOM 1138 C C . CYS A 1 147 ? -18.610 6.458 18.410 1.00 83.19 147 CYS A C 1
ATOM 1140 O O . CYS A 1 147 ? -18.269 7.591 18.079 1.00 83.19 147 CYS A O 1
ATOM 1142 N N . VAL A 1 148 ? -18.623 6.097 19.698 1.00 89.25 148 VAL A N 1
ATOM 1143 C CA . VAL A 1 148 ? -18.078 6.934 20.777 1.00 89.25 148 VAL A CA 1
ATOM 1144 C C . VAL A 1 148 ? -16.577 6.703 20.907 1.00 89.25 148 VAL A C 1
ATOM 1146 O O . VAL A 1 148 ? -16.116 5.564 20.849 1.00 89.25 148 VAL A O 1
ATOM 1149 N N . ARG A 1 149 ? -15.815 7.779 21.134 1.00 89.00 149 ARG A N 1
ATOM 1150 C CA . ARG A 1 149 ? -14.345 7.789 21.028 1.00 89.00 149 ARG A CA 1
ATOM 1151 C C . ARG A 1 149 ? -13.631 6.600 21.701 1.00 89.00 149 ARG A C 1
ATOM 1153 O O . ARG A 1 149 ? -12.900 5.919 20.996 1.00 89.00 149 ARG A O 1
ATOM 1160 N N . PRO A 1 150 ? -13.906 6.228 22.969 1.00 91.62 150 PRO A N 1
ATOM 1161 C CA . PRO A 1 150 ? -13.206 5.102 23.600 1.00 91.62 150 PRO A CA 1
ATOM 1162 C C . PRO A 1 150 ? -13.486 3.738 22.950 1.00 91.62 150 PRO A C 1
ATOM 1164 O O . PRO A 1 150 ? -12.639 2.848 22.978 1.00 91.62 150 PRO A O 1
ATOM 1167 N N . LYS A 1 151 ? -14.687 3.545 22.391 1.00 92.75 151 LYS A N 1
ATOM 1168 C CA . LYS A 1 151 ? -15.055 2.302 21.700 1.00 92.75 151 LYS A CA 1
ATOM 1169 C C . LYS A 1 151 ? -14.540 2.278 20.269 1.00 92.75 151 LYS A C 1
ATOM 1171 O O . LYS A 1 151 ? -14.140 1.214 19.810 1.00 92.75 151 LYS A O 1
ATOM 1176 N N . LEU A 1 152 ? -14.512 3.432 19.606 1.00 92.50 152 LEU A N 1
ATOM 1177 C CA . LEU A 1 152 ? -13.881 3.598 18.303 1.00 92.50 152 LEU A CA 1
ATOM 1178 C C . LEU A 1 152 ? -12.383 3.285 18.388 1.00 92.50 152 LEU A C 1
ATOM 1180 O O . LEU A 1 152 ? -11.908 2.446 17.630 1.00 92.50 152 LEU A O 1
ATOM 1184 N N . ASP A 1 153 ? -11.675 3.879 19.353 1.00 94.19 153 ASP A N 1
ATOM 1185 C CA . ASP A 1 153 ? -10.242 3.646 19.569 1.00 94.19 153 ASP A CA 1
ATOM 1186 C C . ASP A 1 153 ? -9.965 2.154 19.830 1.00 94.19 153 ASP A C 1
ATOM 1188 O O . ASP A 1 153 ? -9.101 1.556 19.192 1.00 94.19 153 ASP A O 1
ATOM 1192 N N . ARG A 1 154 ? -10.778 1.507 20.680 1.00 95.25 154 ARG A N 1
ATOM 1193 C CA . ARG A 1 154 ? -10.686 0.057 20.913 1.00 95.25 154 ARG A CA 1
ATOM 1194 C C . ARG A 1 154 ? -10.962 -0.759 19.648 1.00 95.25 154 ARG A C 1
ATOM 1196 O O . ARG A 1 154 ? -10.251 -1.717 19.382 1.00 95.25 154 ARG A O 1
ATOM 1203 N N . ALA A 1 155 ? -11.976 -0.394 18.864 1.00 95.44 155 ALA A N 1
ATOM 1204 C CA . ALA A 1 155 ? -12.296 -1.096 17.625 1.00 95.44 155 ALA A CA 1
ATOM 1205 C C . ALA A 1 155 ? -11.167 -0.983 16.590 1.00 95.44 155 ALA A C 1
ATOM 1207 O O . ALA A 1 155 ? -10.918 -1.947 15.866 1.00 95.44 155 ALA A O 1
ATOM 1208 N N . ILE A 1 156 ? -10.485 0.164 16.532 1.00 96.31 156 ILE A N 1
ATOM 1209 C CA . ILE A 1 156 ? -9.306 0.381 15.689 1.00 96.31 156 ILE A CA 1
ATOM 1210 C C . ILE A 1 156 ? -8.139 -0.486 16.164 1.00 96.31 156 ILE A C 1
ATOM 1212 O O . ILE A 1 156 ? -7.517 -1.151 15.337 1.00 96.31 156 ILE A O 1
ATOM 1216 N N . ASP A 1 157 ? -7.867 -0.537 17.469 1.00 97.19 157 ASP A N 1
ATOM 1217 C CA . ASP A 1 157 ? -6.824 -1.409 18.018 1.00 97.19 157 ASP A CA 1
ATOM 1218 C C . ASP A 1 157 ? -7.137 -2.891 17.750 1.00 97.19 157 ASP A C 1
ATOM 1220 O O . ASP A 1 157 ? -6.273 -3.617 17.267 1.00 97.19 157 ASP A O 1
ATOM 1224 N N . ASP A 1 158 ? -8.388 -3.334 17.913 1.00 97.00 158 ASP A N 1
ATOM 1225 C CA . ASP A 1 158 ? -8.813 -4.698 17.557 1.00 97.00 158 ASP A CA 1
ATOM 1226 C C . ASP A 1 158 ? -8.6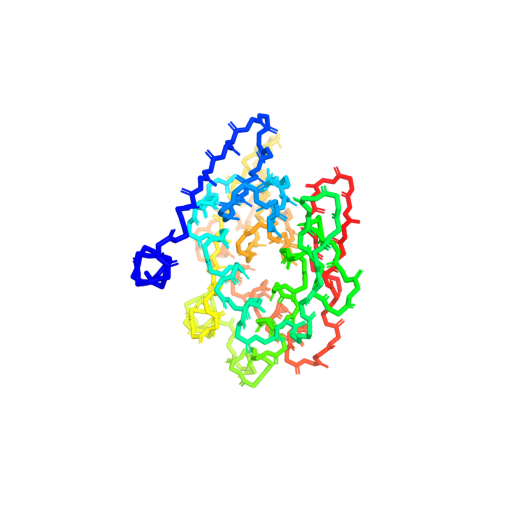00 -4.995 16.058 1.00 97.00 158 ASP A C 1
ATOM 1228 O O . ASP A 1 158 ? -8.194 -6.095 15.669 1.00 97.00 158 ASP A O 1
ATOM 1232 N N . MET A 1 159 ? -8.870 -4.019 15.185 1.00 97.38 159 MET A N 1
ATOM 1233 C CA . MET A 1 159 ? -8.609 -4.129 13.745 1.00 97.38 159 MET A CA 1
ATOM 1234 C C . MET A 1 159 ? -7.103 -4.212 13.454 1.00 97.38 159 MET A C 1
ATOM 1236 O O . MET A 1 159 ? -6.687 -5.052 12.656 1.00 97.38 159 MET A O 1
ATOM 1240 N N . CYS A 1 160 ? -6.279 -3.409 14.130 1.00 97.50 160 CYS A N 1
ATOM 1241 C CA . CYS A 1 160 ? -4.820 -3.435 14.002 1.00 97.50 160 CYS A CA 1
ATOM 1242 C C . CYS A 1 160 ? -4.228 -4.746 14.524 1.00 97.50 160 CYS A C 1
ATOM 1244 O O . CYS A 1 160 ? -3.345 -5.310 13.884 1.00 97.50 160 CYS A O 1
ATOM 1246 N N . ALA A 1 161 ? -4.749 -5.281 15.628 1.00 96.88 161 ALA A N 1
ATOM 1247 C CA . ALA A 1 161 ? -4.371 -6.582 16.162 1.00 96.88 161 ALA A CA 1
ATOM 1248 C C . ALA A 1 161 ? -4.569 -7.699 15.130 1.00 96.88 161 ALA A C 1
ATOM 1250 O O . ALA A 1 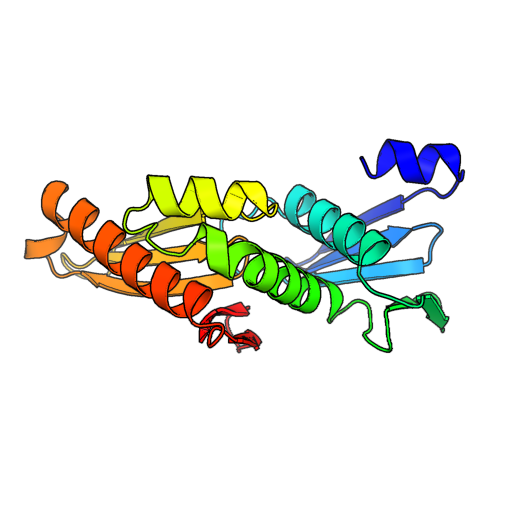161 ? -3.661 -8.508 14.931 1.00 96.88 161 ALA A O 1
ATOM 1251 N N . ARG A 1 162 ? -5.709 -7.693 14.425 1.00 95.88 162 ARG A N 1
ATOM 1252 C CA . ARG A 1 162 ? -5.999 -8.646 13.343 1.00 95.88 162 ARG A CA 1
ATOM 1253 C C . ARG A 1 162 ? -5.050 -8.487 12.159 1.00 95.88 162 ARG A C 1
ATOM 1255 O O . ARG A 1 162 ? -4.536 -9.486 11.672 1.00 95.88 162 ARG A O 1
ATOM 1262 N N . ILE A 1 163 ? -4.798 -7.255 11.711 1.00 95.94 163 ILE A N 1
ATOM 1263 C CA . ILE A 1 163 ? -3.824 -6.988 10.638 1.00 95.94 163 ILE A CA 1
ATOM 1264 C C . ILE A 1 163 ? -2.433 -7.491 11.048 1.00 95.94 163 ILE A C 1
ATOM 1266 O O . ILE A 1 163 ? -1.771 -8.175 10.274 1.00 95.94 163 ILE A O 1
ATOM 1270 N N . SER A 1 164 ? -2.014 -7.193 12.279 1.00 95.69 164 SER A N 1
ATOM 1271 C CA . SER A 1 164 ? -0.755 -7.651 12.869 1.00 95.69 164 SER A CA 1
ATOM 1272 C C . SER A 1 164 ? -0.627 -9.177 12.816 1.00 95.69 164 SER A C 1
ATOM 1274 O O . SER A 1 164 ? 0.420 -9.664 12.401 1.00 95.69 164 SER A O 1
ATOM 1276 N N . ASP A 1 165 ? -1.681 -9.930 13.147 1.00 94.44 165 ASP A N 1
ATOM 1277 C CA . ASP A 1 165 ? -1.674 -11.400 13.067 1.00 94.44 165 ASP A CA 1
ATOM 1278 C C . ASP A 1 165 ? -1.603 -11.920 11.622 1.00 94.44 165 ASP A C 1
ATOM 1280 O O . ASP A 1 165 ? -0.860 -12.863 11.340 1.00 94.44 165 ASP A O 1
ATOM 1284 N N . VAL A 1 166 ? -2.320 -11.290 10.684 1.00 93.81 166 VAL A N 1
ATOM 1285 C CA . VAL A 1 166 ? -2.264 -11.639 9.249 1.00 93.81 166 VAL A CA 1
ATOM 1286 C C . VAL A 1 166 ? -0.864 -11.410 8.673 1.00 93.81 166 VAL A C 1
ATOM 1288 O O . VAL A 1 166 ? -0.353 -12.247 7.928 1.00 93.81 166 VAL A O 1
ATOM 1291 N N . ILE A 1 167 ? -0.219 -10.299 9.035 1.00 94.12 167 ILE A N 1
ATOM 1292 C CA . ILE A 1 167 ? 1.155 -10.012 8.613 1.00 94.12 167 ILE A CA 1
ATOM 1293 C C . ILE A 1 167 ? 2.119 -10.993 9.284 1.00 94.12 167 ILE A C 1
ATOM 1295 O O . ILE A 1 167 ? 2.907 -11.630 8.599 1.00 94.12 167 ILE A O 1
ATOM 1299 N N . ALA A 1 168 ? 2.053 -11.159 10.607 1.00 92.31 168 ALA A N 1
ATOM 1300 C CA . ALA A 1 168 ? 3.005 -11.975 11.362 1.00 92.31 168 ALA A CA 1
ATOM 1301 C C . ALA A 1 168 ? 2.953 -13.471 11.011 1.00 92.31 168 ALA A C 1
ATOM 1303 O O . ALA A 1 168 ? 3.979 -14.147 11.056 1.00 92.31 168 ALA A O 1
ATOM 1304 N N . SER A 1 169 ? 1.780 -13.988 10.639 1.00 89.88 169 SER A N 1
ATOM 1305 C CA . SER A 1 169 ? 1.621 -15.375 10.184 1.00 89.88 169 SER A CA 1
ATOM 1306 C C . SER A 1 169 ? 2.162 -15.626 8.772 1.00 89.88 169 SER A C 1
ATOM 1308 O O . SER A 1 169 ? 2.249 -16.781 8.353 1.00 89.88 169 SER A O 1
ATOM 1310 N N . GLY A 1 170 ? 2.506 -14.571 8.024 1.00 83.69 170 GLY A N 1
ATOM 1311 C CA . GLY A 1 170 ? 2.904 -14.672 6.621 1.00 83.69 170 GLY A CA 1
ATOM 1312 C C . GLY A 1 170 ? 1.777 -15.148 5.699 1.00 83.69 170 GLY A C 1
ATOM 1313 O O . GLY A 1 170 ? 2.037 -15.488 4.546 1.00 83.69 170 GLY A O 1
ATOM 1314 N N . SER A 1 171 ? 0.531 -15.194 6.191 1.00 70.94 171 SER A N 1
ATOM 1315 C CA . SER A 1 171 ? -0.637 -15.599 5.406 1.00 70.94 171 SER A CA 1
ATOM 1316 C C . SER A 1 171 ? -1.218 -14.455 4.577 1.00 70.94 171 SER A C 1
ATOM 1318 O O . SER A 1 171 ? -2.024 -14.712 3.686 1.00 70.94 171 SER A O 1
ATOM 1320 N N . GLY A 1 172 ? -0.828 -13.210 4.875 1.00 71.25 172 GLY A N 1
ATOM 1321 C CA . GLY A 1 172 ? -1.312 -12.016 4.193 1.00 71.25 172 GLY A CA 1
ATOM 1322 C C . GLY A 1 172 ? -0.934 -11.989 2.715 1.00 71.25 172 GLY A C 1
ATOM 1323 O O . GLY A 1 172 ? 0.234 -11.834 2.355 1.00 71.25 172 GLY A O 1
ATOM 1324 N N . ASN A 1 173 ? -1.940 -12.077 1.852 1.00 82.44 173 ASN A N 1
ATOM 1325 C CA . ASN A 1 173 ? -1.797 -11.932 0.414 1.00 82.44 173 ASN A CA 1
ATOM 1326 C C . ASN A 1 173 ? -2.291 -10.559 -0.038 1.00 82.44 173 ASN A C 1
ATOM 1328 O O . ASN A 1 173 ? -3.418 -10.158 0.239 1.00 82.44 173 ASN A O 1
ATOM 1332 N N . VAL A 1 174 ? -1.449 -9.854 -0.796 1.00 92.25 174 VAL A N 1
ATOM 1333 C CA . VAL A 1 174 ? -1.860 -8.649 -1.525 1.00 92.25 174 VAL A CA 1
ATOM 1334 C C . VAL A 1 174 ? -2.572 -9.080 -2.801 1.00 92.25 174 VAL A C 1
ATOM 1336 O O . VAL A 1 174 ? -1.952 -9.684 -3.685 1.00 92.25 174 VAL A O 1
ATOM 1339 N N . VAL A 1 175 ? -3.859 -8.755 -2.906 1.00 90.25 175 VAL A N 1
ATOM 1340 C CA . VAL A 1 175 ? -4.717 -9.130 -4.035 1.00 90.25 175 VAL A CA 1
ATOM 1341 C C . VAL A 1 175 ? -5.217 -7.880 -4.756 1.00 90.25 175 VAL A C 1
ATOM 1343 O O . VAL A 1 175 ? -5.616 -6.905 -4.125 1.00 90.25 175 VAL A O 1
ATOM 1346 N N . LYS A 1 176 ? -5.204 -7.913 -6.094 1.00 89.31 176 LYS A N 1
ATOM 1347 C CA . LYS A 1 176 ? -5.839 -6.898 -6.947 1.00 89.31 176 LYS A CA 1
ATOM 1348 C C . LYS A 1 176 ? -7.339 -7.199 -7.043 1.00 89.31 176 LYS A C 1
ATOM 1350 O O . LYS A 1 176 ? -7.716 -8.291 -7.467 1.00 89.31 176 LYS A O 1
ATOM 1355 N N . THR A 1 177 ? -8.186 -6.248 -6.669 1.00 88.62 177 THR A N 1
ATOM 1356 C CA . THR A 1 177 ? -9.650 -6.335 -6.758 1.00 88.62 177 THR A CA 1
ATOM 1357 C C . THR A 1 177 ? -10.203 -5.219 -7.640 1.00 88.62 177 THR A C 1
ATOM 1359 O O . THR A 1 177 ? -9.467 -4.363 -8.130 1.00 88.62 177 THR A O 1
ATOM 1362 N N . ALA A 1 178 ? -11.519 -5.219 -7.867 1.00 83.81 178 ALA A N 1
ATOM 1363 C CA . ALA A 1 178 ? -12.183 -4.163 -8.631 1.00 83.81 178 ALA A CA 1
ATOM 1364 C C . ALA A 1 178 ? -12.071 -2.773 -7.970 1.00 83.81 178 ALA A C 1
ATOM 1366 O O . ALA A 1 178 ? -12.205 -1.763 -8.656 1.00 83.81 178 ALA A O 1
ATOM 1367 N N . VAL A 1 179 ? -11.827 -2.724 -6.654 1.00 82.88 179 VAL A N 1
ATOM 1368 C CA . VAL A 1 179 ? -11.777 -1.486 -5.858 1.00 82.88 179 VAL A CA 1
ATOM 1369 C C . VAL A 1 179 ? -10.356 -1.067 -5.467 1.00 82.88 179 VAL A C 1
ATOM 1371 O O . VAL A 1 179 ? -10.190 -0.077 -4.760 1.00 82.88 179 VAL A O 1
ATOM 1374 N N . GLY A 1 180 ? -9.331 -1.787 -5.930 1.00 89.88 180 GLY A N 1
ATOM 1375 C CA . GLY A 1 180 ? -7.927 -1.483 -5.656 1.00 89.88 180 GLY A CA 1
ATOM 1376 C C . GLY A 1 180 ? -7.165 -2.690 -5.123 1.00 89.88 180 GLY A C 1
ATOM 1377 O O . GLY A 1 180 ? -7.399 -3.821 -5.547 1.00 89.88 180 GLY A O 1
ATOM 1378 N N . LEU A 1 181 ? -6.216 -2.453 -4.222 1.00 94.19 181 LEU A N 1
ATOM 1379 C CA . LEU A 1 181 ? -5.455 -3.510 -3.563 1.00 94.19 181 LEU A CA 1
ATOM 1380 C C . LEU A 1 181 ? -6.079 -3.835 -2.202 1.00 94.19 181 LEU A C 1
ATOM 1382 O O . LEU A 1 181 ? -6.423 -2.929 -1.444 1.00 94.19 181 LEU A O 1
ATOM 1386 N N . GLU A 1 182 ? -6.170 -5.122 -1.871 1.00 94.44 182 GLU A N 1
ATOM 1387 C CA . GLU A 1 182 ? -6.668 -5.615 -0.580 1.00 94.44 182 GLU A CA 1
ATOM 1388 C C . GLU A 1 182 ? -5.691 -6.596 0.072 1.00 94.44 182 GLU A C 1
ATOM 1390 O O . GLU A 1 182 ? -5.059 -7.406 -0.617 1.00 94.44 182 GLU A O 1
ATOM 1395 N N . LEU A 1 183 ? -5.601 -6.541 1.403 1.00 92.94 183 LEU A N 1
ATOM 1396 C CA . LEU A 1 183 ? -4.965 -7.575 2.217 1.00 92.94 183 LEU A CA 1
ATOM 1397 C C . LEU A 1 183 ? -5.981 -8.691 2.493 1.00 92.94 183 LEU A C 1
ATOM 1399 O O . LEU A 1 183 ? -7.080 -8.41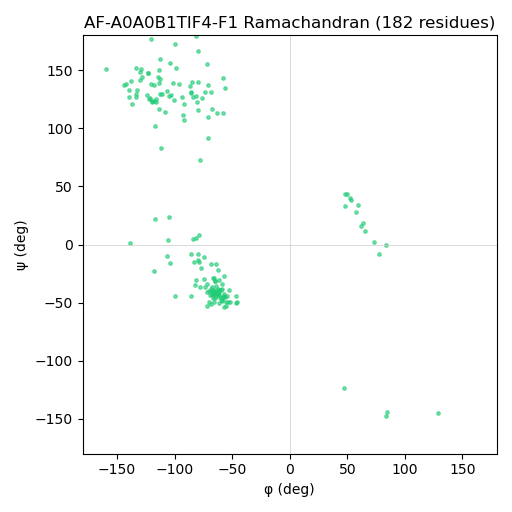6 2.981 1.00 92.94 183 LEU A O 1
ATOM 1403 N N . ARG A 1 184 ? -5.623 -9.940 2.187 1.00 83.94 184 ARG A N 1
ATOM 1404 C CA . ARG A 1 184 ? -6.458 -11.125 2.432 1.00 83.94 184 ARG A CA 1
ATOM 1405 C C . ARG A 1 184 ? -5.707 -12.221 3.161 1.00 83.94 184 ARG A C 1
ATOM 1407 O O . ARG A 1 184 ? -4.505 -12.389 2.865 1.00 83.94 184 ARG A O 1
#

Sequence (184 aa):
MLNHATGRARSPWTQNISDGVMRLCIANVLVMQQKFSQPDVDILESTVNAVVETFLHGGDVTIKDKMAYFNGSGPQDLYCNFLKRCLKKAEKLASGAKTYKALLMALEKVNLTLSQHCTHLQGWSQKVDIRIDDLLAISRVLSKGDCVRPKLDRAIDDMCARISDVIASGSGNVVKTAVGLELR

pLDDT: mean 91.23, std 7.29, range [59.03, 97.5]

Radius of gyration: 17.93 Å; Cα contacts (8 Å, |Δi|>4): 328; chains: 1; bounding box: 53×28×49 Å

Organism: Oesophagostomum dentatum (NCBI:txid61180)

InterPro domains:
  IPR057067 Partner of xrn-2 protein 1-like, C-terminal [PF24799] (1-167)

Secondary structure (DSSP, 8-state):
-HHHHHHHTT--EEEEEETTEEEEEETTEEEEEEE--STT--HHHHHHHHHHHHHHHS--EEEETTEEEETTB-TTTHHHHHHHHHHHHHHHHHTT--SHHHHHHHHHTTT--EEEEEEEPSSS-EEEEEEETTEEEEEEEEPGGG-SHHHHHHHHHHHHHHHHHHHHTT---EEEETTEEEE-

Mean predicted aligned error: 4.77 Å